Protein AF-A0AAT9KP64-F1 (afdb_monomer)

pLDDT: mean 84.31, std 17.31, range [35.62, 98.12]

Structure (mmCIF, N/CA/C/O backbone):
data_AF-A0AAT9KP64-F1
#
_entry.id   AF-A0AAT9KP64-F1
#
loop_
_atom_site.group_PDB
_atom_site.id
_atom_site.type_symbol
_atom_site.label_atom_id
_atom_site.label_alt_id
_atom_site.label_comp_id
_atom_site.label_asym_id
_atom_site.label_entity_id
_atom_site.label_seq_id
_atom_site.pdbx_PDB_ins_code
_atom_site.Cartn_x
_atom_site.Cartn_y
_atom_site.Cartn_z
_atom_site.occupancy
_atom_site.B_iso_or_equiv
_atom_site.auth_seq_id
_atom_site.auth_comp_id
_atom_site.auth_asym_id
_atom_site.auth_atom_id
_atom_site.pdbx_PDB_model_num
ATOM 1 N N . MET A 1 1 ? 24.335 3.743 -26.322 1.00 71.12 1 MET A N 1
ATOM 2 C CA . MET A 1 1 ? 23.360 4.515 -25.514 1.00 71.12 1 MET A CA 1
ATOM 3 C C . MET A 1 1 ? 23.784 4.393 -24.057 1.00 71.12 1 MET A C 1
ATOM 5 O O . MET A 1 1 ? 24.119 3.284 -23.684 1.00 71.12 1 MET A O 1
ATOM 9 N N . SER A 1 2 ? 23.838 5.466 -23.259 1.00 86.38 2 SER A N 1
ATOM 10 C CA . SER A 1 2 ? 24.311 5.357 -21.865 1.00 86.38 2 SER A CA 1
ATOM 11 C C . SER A 1 2 ? 23.362 4.529 -20.990 1.00 86.38 2 SER A C 1
ATOM 13 O O . SER A 1 2 ? 22.157 4.484 -21.245 1.00 86.38 2 SER A O 1
ATOM 15 N N . ARG A 1 3 ? 23.897 3.915 -19.927 1.00 87.00 3 ARG A N 1
ATOM 16 C CA . ARG A 1 3 ? 23.132 3.093 -18.974 1.00 87.00 3 ARG A CA 1
ATOM 17 C C . ARG A 1 3 ? 21.960 3.851 -18.357 1.00 87.00 3 ARG A C 1
ATOM 19 O O . ARG A 1 3 ? 20.843 3.362 -18.390 1.00 87.00 3 ARG A O 1
ATOM 26 N N . SER A 1 4 ? 22.184 5.080 -17.890 1.00 88.19 4 SER A N 1
ATOM 27 C CA . SER A 1 4 ? 21.120 5.922 -17.328 1.00 88.19 4 SER A CA 1
ATOM 28 C C . SER A 1 4 ? 20.015 6.224 -18.343 1.00 88.19 4 SER A C 1
ATOM 30 O O . SER A 1 4 ? 18.850 6.329 -17.978 1.00 88.19 4 SER A O 1
ATOM 32 N N . ARG A 1 5 ? 20.355 6.317 -19.636 1.00 91.06 5 ARG A N 1
ATOM 33 C CA . ARG A 1 5 ? 19.364 6.503 -20.699 1.00 91.06 5 ARG A CA 1
ATOM 34 C C . ARG A 1 5 ? 18.574 5.223 -20.974 1.00 91.06 5 ARG A C 1
ATOM 36 O O . ARG A 1 5 ? 17.374 5.316 -21.193 1.00 91.06 5 ARG A O 1
ATOM 43 N N . GLN A 1 6 ? 19.210 4.050 -20.926 1.00 92.38 6 GLN A N 1
ATOM 44 C CA . GLN A 1 6 ? 18.495 2.769 -21.001 1.00 92.38 6 GLN A CA 1
ATOM 45 C C . GLN A 1 6 ? 17.598 2.553 -19.779 1.00 92.38 6 GLN A C 1
ATOM 47 O O . GLN A 1 6 ? 16.455 2.153 -19.951 1.00 92.38 6 GLN A O 1
ATOM 52 N N . ALA A 1 7 ? 18.060 2.897 -18.573 1.00 92.94 7 ALA A N 1
ATOM 53 C CA . ALA A 1 7 ? 17.243 2.862 -17.361 1.00 92.94 7 ALA A CA 1
ATOM 54 C C . ALA A 1 7 ? 16.006 3.767 -17.487 1.00 92.94 7 ALA A C 1
ATOM 56 O O . ALA A 1 7 ? 14.904 3.318 -17.205 1.00 92.94 7 ALA A O 1
ATOM 57 N N . ALA A 1 8 ? 16.156 4.991 -18.008 1.00 93.62 8 ALA A N 1
ATOM 58 C CA . ALA A 1 8 ? 15.025 5.889 -18.254 1.00 93.62 8 ALA A CA 1
ATOM 59 C C . ALA A 1 8 ? 14.035 5.346 -19.305 1.00 93.62 8 ALA A C 1
ATOM 61 O O . ALA A 1 8 ? 12.824 5.482 -19.141 1.00 93.62 8 ALA A O 1
ATOM 62 N N . LEU A 1 9 ? 14.529 4.716 -20.379 1.00 93.88 9 LEU A N 1
ATOM 63 C CA . LEU A 1 9 ? 13.665 4.061 -21.370 1.00 93.88 9 LEU A CA 1
ATOM 64 C C . LEU A 1 9 ? 12.930 2.856 -20.777 1.00 93.88 9 LEU A C 1
ATOM 66 O O . LEU A 1 9 ? 11.747 2.679 -21.049 1.00 93.88 9 LEU A O 1
ATOM 70 N N . LEU A 1 10 ? 13.616 2.061 -19.957 1.00 94.75 10 LEU A N 1
ATOM 71 C CA . LEU A 1 10 ? 13.044 0.910 -19.269 1.00 94.75 10 LEU A CA 1
ATOM 72 C C . LEU A 1 10 ? 11.967 1.345 -18.267 1.00 94.75 10 LEU A C 1
ATOM 74 O O . LEU A 1 10 ? 10.861 0.822 -18.321 1.00 94.75 10 LEU A O 1
ATOM 78 N N . SER A 1 11 ? 12.244 2.351 -17.432 1.00 95.44 11 SER A N 1
ATOM 79 C CA . SER A 1 11 ? 11.263 2.994 -16.543 1.00 95.44 11 SER A CA 1
ATOM 80 C C . SER A 1 11 ? 10.016 3.444 -17.288 1.00 95.44 11 SER A C 1
ATOM 82 O O . SER A 1 11 ? 8.897 3.124 -16.889 1.00 95.44 11 SER A O 1
ATOM 84 N N . ARG A 1 12 ? 10.205 4.165 -18.397 1.00 95.69 12 ARG A N 1
ATOM 85 C CA . ARG A 1 12 ? 9.101 4.660 -19.215 1.00 95.69 12 ARG A CA 1
ATOM 86 C C . ARG A 1 12 ? 8.276 3.515 -19.791 1.00 95.69 12 ARG A C 1
ATOM 88 O O . ARG A 1 12 ? 7.060 3.542 -19.671 1.00 95.69 12 ARG A O 1
ATOM 95 N N . HIS A 1 13 ? 8.928 2.512 -20.371 1.00 95.06 13 HIS A N 1
ATOM 96 C CA . HIS A 1 13 ? 8.237 1.356 -20.930 1.00 95.06 13 HIS A CA 1
ATOM 97 C C . HIS A 1 13 ? 7.441 0.599 -19.859 1.00 95.06 13 HIS A C 1
ATOM 99 O O . HIS A 1 13 ? 6.275 0.290 -20.073 1.00 95.06 13 HIS A O 1
ATOM 105 N N . LEU A 1 14 ? 8.042 0.352 -18.690 1.00 95.62 14 LEU A N 1
ATOM 106 C CA . LEU A 1 14 ? 7.359 -0.285 -17.561 1.00 95.62 14 LEU A CA 1
ATOM 107 C C . LEU A 1 14 ? 6.156 0.538 -17.095 1.00 95.62 14 LEU A C 1
ATOM 109 O O . LEU A 1 14 ? 5.104 -0.033 -16.814 1.00 95.62 14 LEU A O 1
ATOM 113 N N . SER A 1 15 ? 6.288 1.864 -17.074 1.00 96.38 15 SER A N 1
ATOM 114 C CA . SER A 1 15 ? 5.181 2.747 -16.712 1.00 96.38 15 SER A CA 1
ATOM 115 C C . SER A 1 15 ? 4.046 2.689 -17.735 1.00 96.38 15 SER A C 1
ATOM 117 O O . SER A 1 15 ? 2.886 2.575 -17.361 1.00 96.38 15 SER A O 1
ATOM 119 N N . GLU A 1 16 ? 4.374 2.688 -19.030 1.00 95.06 16 GLU A N 1
ATOM 120 C CA . GLU A 1 16 ? 3.398 2.602 -20.124 1.00 95.06 16 GLU A CA 1
ATOM 121 C C . GLU A 1 16 ? 2.617 1.277 -20.112 1.00 95.06 16 GLU A C 1
ATOM 123 O O . GLU A 1 16 ? 1.413 1.281 -20.350 1.00 95.06 16 GLU A O 1
ATOM 128 N N . VAL A 1 17 ? 3.267 0.142 -19.825 1.00 94.31 17 VAL A N 1
ATOM 129 C CA . VAL A 1 17 ? 2.589 -1.172 -19.837 1.00 94.31 17 VAL A CA 1
ATOM 130 C C . VAL A 1 17 ? 1.809 -1.477 -18.560 1.00 94.31 17 VAL A C 1
ATOM 132 O O . VAL A 1 17 ? 0.924 -2.329 -18.591 1.00 94.31 17 VAL A O 1
ATOM 135 N N . THR A 1 18 ? 2.144 -0.828 -17.440 1.00 92.56 18 THR A N 1
ATOM 136 C CA . THR A 1 18 ? 1.476 -1.061 -16.146 1.00 92.56 18 THR A CA 1
ATOM 137 C C . THR A 1 18 ? 0.511 0.047 -15.737 1.00 92.56 18 THR A C 1
ATOM 139 O O . THR A 1 18 ? -0.246 -0.156 -14.788 1.00 92.56 18 THR A O 1
ATOM 142 N N . ASP A 1 19 ? 0.525 1.187 -16.435 1.00 94.06 19 ASP A N 1
ATOM 143 C CA . ASP A 1 19 ? -0.194 2.413 -16.059 1.00 94.06 19 ASP A CA 1
ATOM 144 C C . ASP A 1 19 ? 0.109 2.851 -14.611 1.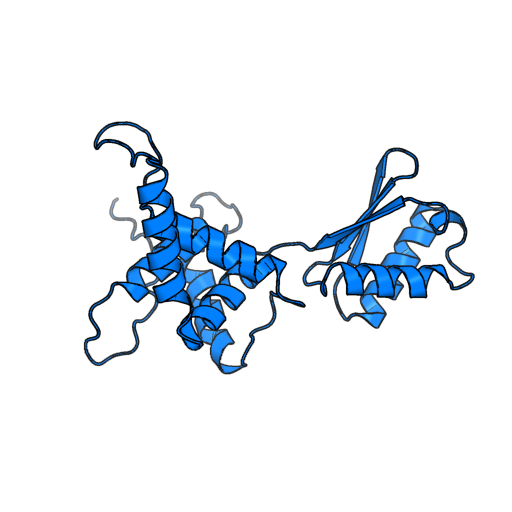00 94.06 19 ASP A C 1
ATOM 146 O O . ASP A 1 19 ? -0.755 3.283 -13.850 1.00 94.06 19 ASP A O 1
ATOM 150 N N . VAL A 1 20 ? 1.366 2.665 -14.197 1.00 94.06 20 VAL A N 1
ATOM 151 C CA . VAL A 1 20 ? 1.890 3.009 -12.870 1.00 94.06 20 VAL A CA 1
ATOM 152 C C . VAL A 1 20 ? 3.217 3.721 -13.051 1.00 94.06 20 VAL A C 1
ATOM 154 O O . VAL A 1 20 ? 4.018 3.336 -13.892 1.00 94.06 20 VAL A O 1
ATOM 157 N N . GLU A 1 21 ? 3.494 4.745 -12.250 1.00 95.25 21 GLU A N 1
ATOM 158 C CA . GLU A 1 21 ? 4.811 5.377 -12.268 1.00 95.25 21 GLU A CA 1
ATOM 159 C C . GLU A 1 21 ? 5.894 4.395 -11.790 1.00 95.25 21 GLU A C 1
ATOM 161 O O . GLU A 1 21 ? 5.828 3.869 -10.673 1.00 95.25 21 GLU A O 1
ATOM 166 N N . VAL A 1 22 ? 6.902 4.166 -12.639 1.00 96.56 22 VAL A N 1
ATOM 167 C CA . VAL A 1 22 ? 8.058 3.315 -12.336 1.00 96.56 22 VAL A CA 1
ATOM 168 C C . VAL A 1 22 ? 9.357 4.101 -12.477 1.00 96.56 22 VAL A C 1
ATOM 170 O O . VAL A 1 22 ? 9.740 4.514 -13.573 1.00 96.56 22 VAL A O 1
ATOM 173 N N . GLY A 1 23 ? 10.091 4.245 -11.376 1.00 95.44 23 GLY A N 1
ATOM 174 C CA . GLY A 1 23 ? 11.432 4.830 -11.353 1.00 95.44 23 GLY A CA 1
ATOM 175 C C . GLY A 1 23 ? 12.519 3.758 -11.300 1.00 95.44 23 GLY A C 1
ATOM 176 O O . GLY A 1 23 ? 12.386 2.785 -10.566 1.00 95.44 23 GLY A O 1
ATOM 177 N N . LEU A 1 24 ? 13.607 3.924 -12.060 1.00 95.12 24 LEU A N 1
ATOM 178 C CA . LEU A 1 24 ? 14.817 3.107 -11.928 1.00 95.12 24 LEU A CA 1
ATOM 179 C C . LEU A 1 24 ? 15.952 3.950 -11.352 1.00 95.12 24 LEU A C 1
ATOM 181 O O . LEU A 1 24 ? 16.368 4.950 -11.942 1.00 95.12 24 LEU A O 1
ATOM 185 N N . TYR A 1 25 ? 16.490 3.495 -10.228 1.00 93.62 25 TYR A N 1
ATOM 186 C CA . TYR A 1 25 ? 17.519 4.174 -9.460 1.00 93.62 25 TYR A CA 1
ATOM 187 C C . TYR A 1 25 ? 18.770 3.311 -9.399 1.00 93.62 25 TYR A C 1
ATOM 189 O O . TYR A 1 25 ? 18.713 2.098 -9.193 1.00 93.62 25 TYR A O 1
ATOM 197 N N . TYR A 1 26 ? 19.915 3.955 -9.587 1.00 93.19 26 TYR A N 1
ATOM 198 C CA . TYR A 1 26 ? 21.194 3.324 -9.313 1.00 93.19 26 TYR A CA 1
ATOM 199 C C . TYR A 1 26 ? 21.362 3.181 -7.799 1.00 93.19 26 TYR A C 1
ATOM 201 O O . TYR A 1 26 ? 21.190 4.163 -7.078 1.00 93.19 26 TYR A O 1
ATOM 209 N N . ASP A 1 27 ? 21.720 1.981 -7.351 1.00 91.50 27 ASP A N 1
ATOM 210 C CA . ASP A 1 27 ? 22.038 1.702 -5.951 1.00 91.50 27 ASP A CA 1
ATOM 211 C C . ASP A 1 27 ? 23.562 1.613 -5.777 1.00 91.50 27 ASP A C 1
ATOM 213 O O . ASP A 1 27 ? 24.218 2.550 -5.316 1.00 91.50 27 ASP A O 1
ATOM 217 N N . THR A 1 28 ? 24.165 0.518 -6.246 1.00 89.31 28 THR A N 1
ATOM 218 C CA . THR A 1 28 ? 25.612 0.293 -6.142 1.00 89.31 28 THR A CA 1
ATOM 219 C C . THR A 1 28 ? 26.110 -0.730 -7.161 1.00 89.31 28 THR A C 1
ATOM 221 O O . THR A 1 28 ? 25.502 -1.775 -7.374 1.00 89.31 28 THR A O 1
ATOM 224 N N . GLY A 1 29 ? 27.258 -0.470 -7.793 1.00 88.12 29 GLY A N 1
ATOM 225 C CA . GLY A 1 29 ? 27.924 -1.420 -8.683 1.00 88.12 29 GLY A CA 1
ATOM 226 C C . GLY A 1 29 ? 27.043 -1.846 -9.863 1.00 88.12 29 GLY A C 1
ATOM 227 O O . GLY A 1 29 ? 26.740 -1.045 -10.751 1.00 88.12 29 GLY A O 1
ATOM 228 N N . ALA A 1 30 ? 26.668 -3.128 -9.893 1.00 88.31 30 ALA A N 1
ATOM 229 C CA . ALA A 1 30 ? 25.747 -3.690 -10.884 1.00 88.31 30 ALA A CA 1
ATOM 230 C C . ALA A 1 30 ? 24.273 -3.675 -10.436 1.00 88.31 30 ALA A C 1
ATOM 232 O O . ALA A 1 30 ? 23.418 -4.060 -11.234 1.00 88.31 30 ALA A O 1
ATOM 233 N N . ARG A 1 31 ? 23.988 -3.234 -9.204 1.00 93.25 31 ARG A N 1
ATOM 234 C CA . ARG A 1 31 ? 22.665 -3.248 -8.580 1.00 93.25 31 ARG A CA 1
ATOM 235 C C . ARG A 1 31 ? 21.878 -1.981 -8.873 1.00 93.25 31 ARG A C 1
ATOM 237 O O . ARG A 1 31 ? 22.408 -0.865 -8.843 1.00 93.25 31 ARG A O 1
ATOM 244 N N . TRP A 1 32 ? 20.604 -2.185 -9.153 1.00 95.38 32 TRP A N 1
ATOM 245 C CA . TRP A 1 32 ? 19.618 -1.155 -9.429 1.00 95.38 32 TRP A CA 1
ATOM 246 C C . TRP A 1 32 ? 18.352 -1.455 -8.646 1.00 95.38 32 TRP A C 1
ATOM 248 O O . TRP A 1 32 ? 18.022 -2.610 -8.395 1.00 95.38 32 TRP A O 1
ATOM 258 N N . ILE A 1 33 ? 17.624 -0.404 -8.307 1.00 95.44 33 ILE A N 1
ATOM 259 C CA . ILE A 1 33 ? 16.310 -0.499 -7.691 1.00 95.44 33 ILE A CA 1
ATOM 260 C C . ILE A 1 33 ? 15.312 0.005 -8.711 1.00 95.44 33 ILE A C 1
ATOM 262 O O . ILE A 1 33 ? 15.405 1.142 -9.174 1.00 95.44 33 ILE A O 1
ATOM 266 N N . ALA A 1 34 ? 14.348 -0.831 -9.049 1.00 96.12 34 ALA A N 1
ATOM 267 C CA . ALA A 1 34 ? 13.154 -0.374 -9.717 1.00 96.12 34 ALA A CA 1
ATOM 268 C C . ALA A 1 34 ? 12.067 -0.174 -8.637 1.00 96.12 34 ALA A C 1
ATOM 270 O O . ALA A 1 34 ? 11.857 -1.029 -7.772 1.00 96.12 34 ALA A O 1
ATOM 271 N N . MET A 1 35 ? 11.445 1.002 -8.630 1.00 95.62 35 MET A N 1
ATOM 272 C CA . MET A 1 35 ? 10.441 1.418 -7.651 1.00 95.62 35 MET A CA 1
ATOM 273 C C . MET A 1 35 ? 9.131 1.704 -8.371 1.00 95.62 35 MET A C 1
ATOM 275 O O . MET A 1 35 ? 9.089 2.561 -9.252 1.00 95.62 35 MET A O 1
ATOM 279 N N . TRP A 1 36 ? 8.070 1.018 -7.967 1.00 95.62 36 TRP A N 1
ATOM 280 C CA . TRP A 1 36 ? 6.716 1.218 -8.468 1.00 95.62 36 TRP A CA 1
ATOM 281 C C . TRP A 1 36 ? 5.931 2.034 -7.444 1.00 95.62 36 TRP A C 1
ATOM 283 O O . TRP A 1 36 ? 5.936 1.685 -6.261 1.00 95.62 36 TRP A O 1
ATOM 293 N N . ALA A 1 37 ? 5.249 3.093 -7.880 1.00 92.25 37 ALA A N 1
ATOM 294 C CA . ALA A 1 37 ? 4.438 3.924 -6.988 1.00 92.25 37 ALA A CA 1
ATOM 295 C C . ALA A 1 37 ? 3.261 3.132 -6.383 1.00 92.25 37 ALA A C 1
ATOM 297 O O . ALA A 1 37 ? 3.195 2.970 -5.172 1.00 92.25 37 ALA A O 1
ATOM 298 N N . ASP A 1 38 ? 2.414 2.548 -7.234 1.00 93.44 38 ASP A N 1
ATOM 299 C CA . ASP A 1 38 ? 1.263 1.708 -6.864 1.00 93.44 38 ASP A CA 1
ATOM 300 C C . ASP A 1 38 ? 1.322 0.381 -7.637 1.00 93.44 38 ASP A C 1
ATOM 302 O O . ASP A 1 38 ? 0.505 0.084 -8.497 1.00 93.44 38 ASP A O 1
ATOM 306 N N . GLY A 1 39 ? 2.402 -0.373 -7.438 1.00 91.56 39 GLY A N 1
ATOM 307 C CA . GLY A 1 39 ? 2.737 -1.515 -8.291 1.00 91.56 39 GLY A CA 1
ATOM 308 C C . GLY A 1 39 ? 1.920 -2.802 -8.072 1.00 91.56 39 GLY A C 1
ATOM 309 O O . GLY A 1 39 ? 1.311 -3.005 -7.011 1.00 91.56 39 GLY A O 1
ATOM 310 N N . PRO A 1 40 ? 1.991 -3.737 -9.038 1.00 94.62 40 PRO A N 1
ATOM 311 C CA . PRO A 1 40 ? 1.490 -5.102 -8.885 1.00 94.62 40 PRO A CA 1
ATOM 312 C C . PRO A 1 40 ? 2.302 -5.894 -7.837 1.00 94.62 40 PRO A C 1
ATOM 314 O O . PRO A 1 40 ? 3.169 -5.336 -7.153 1.00 94.62 40 PRO A O 1
ATOM 317 N N . LEU A 1 41 ? 2.019 -7.190 -7.661 1.00 94.69 41 LEU A N 1
ATOM 318 C CA . LEU A 1 41 ? 2.800 -8.027 -6.738 1.00 94.69 41 LEU A CA 1
ATOM 319 C C . LEU A 1 41 ? 4.236 -8.234 -7.239 1.00 94.69 41 LEU A C 1
ATOM 321 O O . LEU A 1 41 ? 4.543 -8.050 -8.414 1.00 94.69 41 LEU A O 1
ATOM 325 N N . GLN A 1 42 ? 5.146 -8.631 -6.344 1.00 92.50 42 GLN A N 1
ATOM 326 C CA . GLN A 1 42 ? 6.572 -8.729 -6.676 1.00 92.50 42 GLN A CA 1
ATOM 327 C C . GLN A 1 42 ? 6.868 -9.678 -7.842 1.00 92.50 42 GLN A C 1
ATOM 329 O O . GLN A 1 42 ? 7.726 -9.382 -8.672 1.00 92.50 42 GLN A O 1
ATOM 334 N N . GLU A 1 43 ? 6.152 -10.795 -7.928 1.00 94.69 43 GLU A N 1
ATOM 335 C CA . GLU A 1 43 ? 6.293 -11.751 -9.028 1.00 94.69 43 GLU A CA 1
ATOM 336 C C . GLU A 1 43 ? 5.859 -11.143 -10.368 1.00 94.69 43 GLU A C 1
ATOM 338 O O . GLU A 1 43 ? 6.557 -11.288 -11.370 1.00 94.69 43 GLU A O 1
ATOM 343 N N . GLU A 1 44 ? 4.770 -10.377 -10.371 1.00 95.81 44 GLU A N 1
ATOM 344 C CA . GLU A 1 44 ? 4.259 -9.667 -11.547 1.00 95.81 44 GLU A CA 1
ATOM 345 C C . GLU A 1 44 ? 5.192 -8.517 -11.955 1.00 95.81 44 GLU A C 1
ATOM 347 O O . GLU A 1 44 ? 5.517 -8.376 -13.134 1.00 95.81 44 GLU A O 1
ATOM 352 N N . MET A 1 45 ? 5.714 -7.742 -10.993 1.00 95.81 45 MET A N 1
ATOM 353 C CA . MET A 1 45 ? 6.740 -6.719 -11.247 1.00 95.81 45 MET A CA 1
ATOM 354 C C . MET A 1 45 ? 7.969 -7.332 -11.932 1.00 95.81 45 MET A C 1
ATOM 356 O O . MET A 1 45 ? 8.456 -6.803 -12.935 1.00 95.81 45 MET A O 1
ATOM 360 N N . ARG A 1 46 ? 8.435 -8.488 -11.440 1.00 95.19 46 ARG A N 1
ATOM 361 C CA . ARG A 1 46 ? 9.547 -9.233 -12.049 1.00 95.19 46 ARG A CA 1
ATOM 362 C C . ARG A 1 46 ? 9.202 -9.751 -13.441 1.00 95.19 46 ARG A C 1
ATOM 364 O O . ARG A 1 46 ? 10.060 -9.700 -14.319 1.00 95.19 46 ARG A O 1
ATOM 371 N N . ALA A 1 47 ? 7.976 -10.216 -13.664 1.00 95.44 47 ALA A N 1
ATOM 372 C CA . ALA A 1 47 ? 7.528 -10.661 -14.980 1.00 95.44 47 ALA A CA 1
ATOM 373 C C . ALA A 1 47 ? 7.523 -9.505 -15.997 1.00 95.44 47 ALA A C 1
ATOM 375 O O . ALA A 1 47 ? 8.076 -9.654 -17.089 1.00 95.44 47 ALA A O 1
ATOM 376 N N . HIS A 1 48 ? 6.990 -8.335 -15.625 1.00 95.44 48 HIS A N 1
ATOM 377 C CA . HIS A 1 48 ? 7.030 -7.132 -16.465 1.00 95.44 48 HIS A CA 1
ATOM 378 C C . HIS A 1 48 ? 8.463 -6.697 -16.775 1.00 95.44 48 HIS A C 1
ATOM 380 O O . HIS A 1 48 ? 8.793 -6.417 -17.930 1.00 95.44 48 HIS A O 1
ATOM 386 N N . LEU A 1 49 ? 9.335 -6.693 -15.764 1.00 95.06 49 LEU A N 1
ATOM 387 C CA . LEU A 1 49 ? 10.748 -6.377 -15.940 1.00 95.06 49 LEU A CA 1
ATOM 388 C C . LEU A 1 49 ? 11.448 -7.374 -16.875 1.00 95.06 49 LEU A C 1
ATOM 390 O O . LEU A 1 49 ? 12.165 -6.962 -17.786 1.00 95.06 49 LEU A O 1
ATOM 394 N N . GLY A 1 50 ? 11.214 -8.674 -16.689 1.00 94.19 50 GLY A N 1
ATOM 395 C CA . GLY A 1 50 ? 11.777 -9.726 -17.533 1.00 94.19 50 GLY A CA 1
ATOM 396 C C . GLY A 1 50 ? 11.340 -9.596 -18.992 1.00 94.19 50 GLY A C 1
ATOM 397 O O . GLY A 1 50 ? 12.180 -9.648 -19.893 1.00 94.19 50 GLY A O 1
ATOM 398 N N . ALA A 1 51 ? 10.050 -9.346 -19.232 1.00 93.38 51 ALA A N 1
ATOM 399 C CA . ALA A 1 51 ? 9.517 -9.111 -20.572 1.00 93.38 51 ALA A CA 1
ATOM 400 C C . ALA A 1 51 ? 10.146 -7.870 -21.232 1.00 93.38 51 ALA A C 1
ATOM 402 O O . ALA A 1 51 ? 10.558 -7.925 -22.392 1.00 93.38 51 ALA A O 1
ATOM 403 N N . ALA A 1 52 ? 10.294 -6.774 -20.483 1.00 92.75 52 ALA A N 1
ATOM 404 C CA . ALA A 1 52 ? 10.916 -5.549 -20.976 1.00 92.75 52 ALA A CA 1
ATOM 405 C C . ALA A 1 52 ? 12.407 -5.740 -21.325 1.00 92.75 52 ALA A C 1
ATOM 407 O O . ALA A 1 52 ? 12.884 -5.247 -22.352 1.00 92.75 52 ALA A O 1
ATOM 408 N N . LEU A 1 53 ? 13.147 -6.490 -20.501 1.00 93.00 53 LEU A N 1
ATOM 409 C CA . LEU A 1 53 ? 14.570 -6.776 -20.712 1.00 93.00 53 LEU A CA 1
ATOM 410 C C . LEU A 1 53 ? 14.829 -7.770 -21.854 1.00 93.00 53 LEU A C 1
ATOM 412 O O . LEU A 1 53 ? 15.896 -7.716 -22.475 1.00 93.00 53 LEU A O 1
ATOM 416 N N . ALA A 1 54 ? 13.866 -8.639 -22.176 1.00 89.56 54 ALA A N 1
ATOM 417 C CA . ALA A 1 54 ? 13.964 -9.555 -23.314 1.00 89.56 54 ALA A CA 1
ATOM 418 C C . ALA A 1 54 ? 14.064 -8.809 -24.663 1.00 89.56 54 ALA A C 1
ATOM 420 O O . ALA A 1 54 ? 14.705 -9.296 -25.599 1.00 89.56 54 ALA A O 1
ATOM 421 N N . GLY A 1 55 ? 13.519 -7.591 -24.758 1.00 80.94 55 GLY A N 1
ATOM 422 C CA . GLY A 1 55 ? 13.642 -6.726 -25.935 1.00 80.94 55 GLY A CA 1
ATOM 423 C C . GLY A 1 55 ? 15.070 -6.212 -26.173 1.00 80.94 55 GLY A C 1
ATOM 424 O O . GLY A 1 55 ? 15.872 -6.090 -25.250 1.00 80.94 55 GLY A O 1
ATOM 425 N N . HIS A 1 56 ? 15.424 -5.884 -27.420 1.00 72.94 56 HIS A N 1
ATOM 426 C CA . HIS A 1 56 ? 16.802 -5.534 -27.823 1.00 72.94 56 HIS A CA 1
ATOM 427 C C . HIS A 1 56 ? 17.288 -4.136 -27.392 1.00 72.94 56 HIS A C 1
ATOM 429 O O . HIS A 1 56 ? 18.432 -3.776 -27.658 1.00 72.94 56 HIS A O 1
ATOM 435 N N . HIS A 1 57 ? 16.447 -3.331 -26.740 1.00 80.06 57 HIS A N 1
ATOM 436 C CA . HIS A 1 57 ? 16.718 -1.906 -26.514 1.00 80.06 57 HIS A CA 1
ATOM 437 C C . HIS A 1 57 ? 17.508 -1.593 -25.233 1.00 80.06 57 HIS A C 1
ATOM 439 O O . HIS A 1 57 ? 18.099 -0.517 -25.142 1.00 80.06 57 HIS A O 1
ATOM 445 N N . CYS A 1 58 ? 17.547 -2.517 -24.268 1.00 85.31 58 CYS A N 1
ATOM 446 C CA . CYS A 1 58 ? 18.119 -2.290 -22.934 1.00 85.31 58 CYS A CA 1
ATOM 447 C C . CYS A 1 58 ? 19.268 -3.262 -22.606 1.00 85.31 58 CYS A C 1
ATOM 449 O O . CYS A 1 58 ? 19.314 -3.836 -21.521 1.00 85.31 58 CYS A O 1
ATOM 451 N N . VAL A 1 59 ? 20.186 -3.481 -23.555 1.00 86.00 59 VAL A N 1
ATOM 452 C CA . VAL A 1 59 ? 21.267 -4.481 -23.444 1.00 86.00 59 VAL A CA 1
ATOM 453 C C . VAL A 1 59 ? 22.143 -4.275 -22.202 1.00 86.00 59 VAL A C 1
ATOM 455 O O . VAL A 1 59 ? 22.422 -5.240 -21.501 1.00 86.00 59 VAL A O 1
ATOM 458 N N . ASP A 1 60 ? 22.499 -3.033 -21.854 1.00 86.62 60 ASP A N 1
ATOM 459 C CA . ASP A 1 60 ? 23.374 -2.746 -20.700 1.00 86.62 60 ASP A CA 1
ATOM 460 C C . ASP A 1 60 ? 22.684 -2.954 -19.341 1.00 86.62 60 ASP A C 1
ATOM 462 O O . ASP A 1 60 ? 23.358 -2.940 -18.299 1.00 86.62 60 ASP A O 1
ATOM 466 N N . MET A 1 61 ? 21.353 -3.100 -19.357 1.00 88.81 61 MET A N 1
ATOM 467 C CA . MET A 1 61 ? 20.512 -3.372 -18.191 1.00 88.81 61 MET A CA 1
ATOM 468 C C . MET A 1 61 ? 20.231 -4.867 -17.996 1.00 88.81 61 MET A C 1
ATOM 470 O O . MET A 1 61 ? 19.853 -5.250 -16.896 1.00 88.81 61 MET A O 1
ATOM 474 N N . ARG A 1 62 ? 20.430 -5.717 -19.016 1.00 86.12 62 ARG A N 1
ATOM 475 C CA . ARG A 1 62 ? 20.150 -7.165 -18.930 1.00 86.12 62 ARG A CA 1
ATOM 476 C C . ARG A 1 62 ? 21.052 -7.895 -17.940 1.00 86.12 62 ARG A C 1
ATOM 478 O O . ARG A 1 62 ? 20.577 -8.756 -17.215 1.00 86.12 62 ARG A O 1
ATOM 485 N N . ASP A 1 63 ? 22.324 -7.514 -17.881 1.00 83.81 63 ASP A N 1
ATOM 486 C CA . ASP A 1 63 ? 23.317 -8.133 -16.989 1.00 83.81 63 ASP A CA 1
ATOM 487 C C . ASP A 1 63 ? 23.332 -7.484 -15.590 1.00 83.81 63 ASP A C 1
ATOM 489 O O . ASP A 1 63 ? 24.343 -7.522 -14.882 1.00 83.81 63 ASP A O 1
ATOM 493 N N . ARG A 1 64 ? 22.257 -6.779 -15.214 1.00 87.50 64 ARG A N 1
ATOM 494 C CA . ARG A 1 64 ? 22.150 -6.069 -13.935 1.00 87.50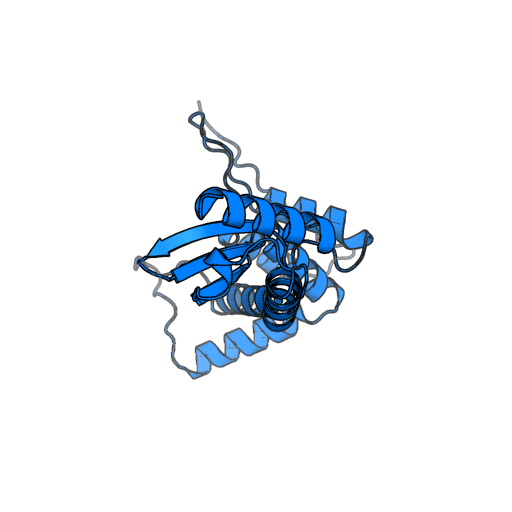 64 ARG A CA 1
ATOM 495 C C . ARG A 1 64 ? 21.237 -6.810 -12.982 1.00 87.50 64 ARG A C 1
ATOM 497 O O . ARG A 1 64 ? 20.241 -7.403 -13.379 1.00 87.50 64 ARG A O 1
ATOM 504 N N . GLU A 1 65 ? 21.577 -6.704 -11.708 1.00 92.69 65 GLU A N 1
ATOM 505 C CA . GLU A 1 65 ? 20.700 -7.120 -10.626 1.00 92.69 65 GLU A CA 1
ATOM 506 C C . GLU A 1 65 ? 19.739 -5.963 -10.354 1.00 92.69 65 GLU A C 1
ATOM 508 O O . GLU A 1 65 ? 20.170 -4.867 -9.992 1.00 92.69 65 GLU A O 1
ATOM 513 N N . ILE A 1 66 ? 18.452 -6.172 -10.621 1.00 94.75 66 ILE A N 1
ATOM 514 C CA . ILE A 1 66 ? 17.428 -5.141 -10.466 1.00 94.75 66 ILE A CA 1
ATOM 515 C C . ILE A 1 66 ? 16.424 -5.612 -9.419 1.00 94.75 66 ILE A C 1
ATOM 517 O O . ILE A 1 66 ? 15.586 -6.479 -9.682 1.00 94.75 66 ILE A O 1
ATOM 521 N N . ASP A 1 67 ? 16.507 -5.018 -8.235 1.00 94.81 67 ASP A N 1
ATOM 522 C CA . ASP A 1 67 ? 15.584 -5.278 -7.141 1.00 94.81 67 ASP A CA 1
ATOM 523 C C . ASP A 1 67 ? 14.262 -4.544 -7.390 1.00 94.81 67 ASP A C 1
ATOM 525 O O . ASP A 1 67 ? 14.235 -3.358 -7.724 1.00 94.81 67 ASP A O 1
ATOM 529 N N . CYS A 1 68 ? 13.147 -5.265 -7.253 1.00 94.44 68 CYS A N 1
ATOM 530 C CA . CYS A 1 68 ? 11.807 -4.719 -7.465 1.00 94.44 68 CYS A CA 1
ATOM 531 C C . CYS A 1 68 ? 11.153 -4.372 -6.129 1.00 94.44 68 CYS A C 1
ATOM 533 O O . CYS A 1 68 ? 10.905 -5.267 -5.310 1.00 94.44 68 CYS A O 1
ATOM 535 N N . HIS A 1 69 ? 10.837 -3.091 -5.950 1.00 91.50 69 HIS A N 1
ATOM 536 C CA . HIS A 1 69 ? 10.195 -2.544 -4.761 1.00 91.50 69 HIS A CA 1
ATOM 537 C C . HIS A 1 69 ? 8.921 -1.786 -5.124 1.00 91.50 69 HIS A C 1
ATOM 539 O O . HIS A 1 69 ? 8.827 -1.162 -6.176 1.00 91.50 69 HIS A O 1
ATOM 545 N N . ARG A 1 70 ? 7.952 -1.788 -4.214 1.00 90.44 70 ARG A N 1
ATOM 546 C CA . ARG A 1 70 ? 6.756 -0.956 -4.318 1.00 90.44 70 ARG A CA 1
ATOM 547 C C . ARG A 1 70 ? 6.724 0.026 -3.159 1.00 90.44 70 ARG A C 1
ATOM 549 O O . ARG A 1 70 ? 7.005 -0.364 -2.025 1.00 90.44 70 ARG A O 1
ATOM 556 N N . SER A 1 71 ? 6.364 1.270 -3.447 1.00 82.19 71 SER A N 1
ATOM 557 C CA . SER A 1 71 ? 6.092 2.262 -2.415 1.00 82.19 71 SER A CA 1
ATOM 558 C C . SER A 1 71 ? 4.801 1.908 -1.675 1.00 82.19 71 SER A C 1
ATOM 560 O O . SER A 1 71 ? 3.791 1.566 -2.283 1.00 82.19 71 SER A O 1
ATOM 562 N N . THR A 1 72 ? 4.817 1.984 -0.350 1.00 80.12 72 THR A N 1
ATOM 563 C CA . THR A 1 72 ? 3.602 1.920 0.469 1.00 80.12 72 THR A CA 1
ATOM 564 C C . THR A 1 72 ? 3.244 3.338 0.883 1.00 80.12 72 THR A C 1
ATOM 566 O O . THR A 1 72 ? 3.890 3.915 1.758 1.00 80.12 72 THR A O 1
ATOM 569 N N . SER A 1 73 ? 2.255 3.932 0.216 1.00 91.25 73 SER A N 1
ATOM 570 C CA . SER A 1 73 ? 1.777 5.272 0.551 1.00 91.25 73 SER A CA 1
ATOM 571 C C . SER A 1 73 ? 0.704 5.244 1.637 1.00 91.25 73 SER A C 1
ATOM 573 O O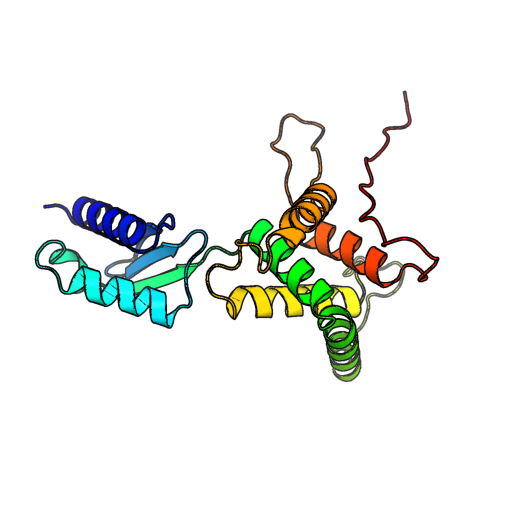 . SER A 1 73 ? 0.048 4.230 1.889 1.00 91.25 73 SER A O 1
ATOM 575 N N . GLN A 1 74 ? 0.434 6.410 2.223 1.00 93.75 74 GLN A N 1
ATOM 576 C CA . GLN A 1 74 ? -0.680 6.573 3.158 1.00 93.75 74 GLN A CA 1
ATOM 577 C C . GLN A 1 74 ? -2.029 6.275 2.488 1.00 93.75 74 GLN A C 1
ATOM 579 O O . GLN A 1 74 ? -2.965 5.824 3.147 1.00 93.75 74 GLN A O 1
ATOM 584 N N . ARG A 1 75 ? -2.138 6.483 1.168 1.00 95.25 75 ARG A N 1
ATOM 585 C CA . ARG A 1 75 ? -3.334 6.113 0.409 1.00 95.25 75 ARG A CA 1
ATOM 586 C C . ARG A 1 75 ? -3.493 4.599 0.321 1.00 95.25 75 ARG A C 1
ATOM 588 O O . ARG A 1 75 ? -4.606 4.128 0.539 1.00 95.25 75 ARG A O 1
ATOM 595 N N . ALA A 1 76 ? -2.415 3.851 0.076 1.00 95.25 76 ALA A N 1
ATOM 596 C CA . ALA A 1 76 ? -2.441 2.387 0.121 1.00 95.25 76 ALA A CA 1
ATOM 597 C C . ALA A 1 76 ? -2.940 1.890 1.481 1.00 95.25 76 ALA A C 1
ATOM 599 O O . ALA A 1 76 ? -3.874 1.087 1.542 1.00 95.25 76 ALA A O 1
ATOM 600 N N . TRP A 1 77 ? -2.388 2.445 2.564 1.00 96.06 77 TRP A N 1
ATOM 601 C CA . TRP A 1 77 ? -2.809 2.120 3.925 1.00 96.06 77 TRP A CA 1
ATOM 602 C C . TRP A 1 77 ? -4.308 2.377 4.131 1.00 96.06 77 TRP A C 1
ATOM 604 O O . TRP A 1 77 ? -5.048 1.480 4.539 1.00 96.06 77 TRP A O 1
ATOM 614 N N . ALA A 1 78 ? -4.785 3.577 3.786 1.00 97.44 78 ALA A N 1
ATOM 615 C CA . ALA A 1 78 ? -6.191 3.942 3.933 1.00 97.44 78 ALA A CA 1
ATOM 616 C C . ALA A 1 78 ? -7.118 3.046 3.091 1.00 97.44 78 ALA A C 1
ATOM 618 O O . ALA A 1 78 ? -8.126 2.558 3.601 1.00 97.44 78 ALA A O 1
ATOM 619 N N . ALA A 1 79 ? -6.763 2.778 1.833 1.00 97.75 79 ALA A N 1
ATOM 620 C CA . ALA A 1 79 ? -7.537 1.923 0.937 1.00 97.75 79 ALA A CA 1
ATOM 621 C C . ALA A 1 79 ? -7.660 0.489 1.464 1.00 97.75 79 ALA A C 1
ATOM 623 O O . ALA A 1 79 ? -8.766 -0.055 1.509 1.00 97.75 79 ALA A O 1
ATOM 624 N N . ARG A 1 80 ? -6.555 -0.108 1.931 1.00 97.81 80 ARG A N 1
ATOM 625 C CA . ARG A 1 80 ? -6.578 -1.465 2.502 1.00 97.81 80 ARG A CA 1
ATOM 626 C C . ARG A 1 80 ? -7.359 -1.526 3.813 1.00 97.81 80 ARG A C 1
ATOM 628 O O . ARG A 1 80 ? -8.130 -2.463 4.020 1.00 97.81 80 ARG A O 1
ATOM 635 N N . ALA A 1 81 ? -7.206 -0.523 4.674 1.00 97.75 81 ALA A N 1
ATOM 636 C CA . ALA A 1 81 ? -7.926 -0.456 5.939 1.00 97.75 81 ALA A CA 1
ATOM 637 C C . ALA A 1 81 ? -9.449 -0.351 5.735 1.00 97.75 81 ALA A C 1
ATOM 639 O O . ALA A 1 81 ? -10.209 -1.076 6.380 1.00 97.75 81 ALA A O 1
ATOM 640 N N . ILE A 1 82 ? -9.902 0.506 4.811 1.00 98.12 82 ILE A N 1
ATOM 641 C CA . ILE A 1 82 ? -11.328 0.660 4.486 1.00 98.12 82 ILE A CA 1
ATOM 642 C C . ILE A 1 82 ? -11.895 -0.605 3.838 1.00 98.12 82 ILE A C 1
ATOM 644 O O . ILE A 1 82 ? -12.968 -1.048 4.248 1.00 98.12 82 ILE A O 1
ATOM 648 N N . ALA A 1 83 ? -11.169 -1.229 2.907 1.00 97.94 83 ALA A N 1
ATOM 649 C CA . ALA A 1 83 ? -11.600 -2.490 2.307 1.00 97.94 83 ALA A CA 1
ATOM 650 C C . ALA A 1 83 ? -11.786 -3.586 3.373 1.00 97.94 83 ALA A C 1
ATOM 652 O O . ALA A 1 83 ? -12.848 -4.201 3.450 1.00 97.94 83 ALA A O 1
ATOM 653 N N . SER A 1 84 ? -10.806 -3.756 4.269 1.00 98.00 84 SER A N 1
ATOM 654 C CA . SER A 1 84 ? -10.882 -4.731 5.366 1.00 98.00 84 SER A CA 1
ATOM 655 C C . SER A 1 84 ? -12.028 -4.442 6.340 1.00 98.00 84 SER A C 1
ATOM 657 O O . SER A 1 84 ? -12.672 -5.367 6.841 1.00 98.00 84 SER A O 1
ATOM 659 N N . ARG A 1 85 ? -12.323 -3.162 6.593 1.00 96.56 85 ARG A N 1
ATOM 660 C CA . ARG A 1 85 ? -13.479 -2.746 7.395 1.00 96.56 85 ARG A CA 1
ATOM 661 C C . ARG A 1 85 ? -14.798 -3.114 6.716 1.00 96.56 85 ARG A C 1
ATOM 663 O O . ARG A 1 85 ? -15.656 -3.712 7.358 1.00 96.56 85 ARG A O 1
ATOM 670 N N . ARG A 1 86 ? -14.955 -2.788 5.428 1.00 96.00 86 ARG A N 1
ATOM 671 C CA . ARG A 1 86 ? -16.152 -3.106 4.628 1.00 96.00 86 ARG A CA 1
ATOM 672 C C . ARG A 1 86 ? -16.399 -4.614 4.562 1.00 96.00 86 ARG A C 1
ATOM 674 O O . ARG A 1 86 ? -17.540 -5.053 4.649 1.00 96.00 86 ARG A O 1
ATOM 681 N N . GLU A 1 87 ? -15.334 -5.398 4.445 1.00 96.31 87 GLU A N 1
ATOM 682 C CA . GLU A 1 87 ? -15.377 -6.865 4.401 1.00 96.31 87 GLU A CA 1
ATOM 683 C C . GLU A 1 87 ? -15.562 -7.513 5.784 1.00 96.31 87 GLU A C 1
ATOM 685 O O . GLU A 1 87 ? -15.709 -8.730 5.879 1.00 96.31 87 GLU A O 1
ATOM 690 N N . GLY A 1 88 ? -15.559 -6.724 6.865 1.00 95.56 88 GLY A N 1
ATOM 691 C CA . GLY A 1 88 ? -15.728 -7.215 8.233 1.00 95.56 88 GLY A CA 1
ATOM 692 C C . GLY A 1 88 ? -14.525 -7.992 8.781 1.00 95.56 88 GLY A C 1
ATOM 693 O O . GLY A 1 88 ? -14.638 -8.636 9.822 1.00 95.56 88 GLY A O 1
ATOM 694 N N . THR A 1 89 ? -13.368 -7.936 8.115 1.00 97.12 89 THR A N 1
ATOM 695 C CA . THR A 1 89 ? -12.148 -8.656 8.523 1.00 97.12 89 THR A CA 1
ATOM 696 C C . THR A 1 89 ? -11.294 -7.863 9.515 1.00 97.12 89 THR A C 1
ATOM 698 O O . THR A 1 89 ? -10.506 -8.452 10.255 1.00 97.12 89 THR A O 1
ATOM 701 N N . LEU A 1 90 ? -11.483 -6.541 9.583 1.00 96.50 90 LEU A N 1
ATOM 702 C CA . LEU A 1 90 ? -10.674 -5.639 10.407 1.00 96.50 90 LEU A CA 1
ATOM 703 C C . LEU A 1 90 ? -10.789 -5.929 11.914 1.00 96.50 90 LEU A C 1
ATOM 705 O O . LEU A 1 90 ? -9.780 -6.139 12.583 1.00 96.50 90 LEU A O 1
ATOM 709 N N . GLY A 1 91 ? -12.012 -5.963 12.453 1.00 95.38 91 GLY A N 1
ATOM 710 C CA . GLY A 1 91 ? -12.264 -6.193 13.881 1.00 95.38 91 GLY A CA 1
ATOM 711 C C . GLY A 1 91 ? -11.688 -7.521 14.399 1.00 95.38 91 GLY A C 1
ATOM 712 O O . GLY A 1 91 ? -10.924 -7.503 15.370 1.00 95.38 91 GLY A O 1
ATOM 713 N N . PRO A 1 92 ? -11.986 -8.667 13.751 1.00 96.88 92 PRO A N 1
ATOM 714 C CA . PRO A 1 92 ? -11.391 -9.956 14.102 1.00 96.88 92 PRO A CA 1
ATOM 715 C C . PRO A 1 92 ? -9.858 -9.949 14.070 1.00 96.88 92 PRO A C 1
ATOM 717 O O . PRO A 1 92 ? -9.237 -10.407 15.029 1.00 96.88 92 PRO A O 1
ATOM 720 N N . ALA A 1 93 ? -9.242 -9.367 13.035 1.00 97.00 93 ALA A N 1
ATOM 721 C CA . ALA A 1 93 ? -7.785 -9.302 12.916 1.00 97.00 93 ALA A CA 1
ATOM 722 C C . ALA A 1 93 ? -7.136 -8.467 14.036 1.00 97.00 93 ALA A C 1
ATOM 724 O O . ALA A 1 93 ? -6.104 -8.852 14.595 1.00 97.00 93 ALA A O 1
ATOM 725 N N . ILE A 1 94 ? -7.766 -7.350 14.425 1.00 95.69 94 ILE A N 1
ATOM 726 C CA . ILE A 1 94 ? -7.326 -6.536 15.567 1.00 95.69 94 ILE A CA 1
ATOM 727 C C . ILE A 1 94 ? -7.389 -7.349 16.864 1.00 95.69 94 ILE A C 1
ATOM 729 O O . ILE A 1 94 ? -6.427 -7.347 17.638 1.00 95.69 94 ILE A O 1
ATOM 733 N N . ALA A 1 95 ? -8.503 -8.044 17.110 1.00 95.56 95 ALA A N 1
ATOM 734 C CA . ALA A 1 95 ? -8.699 -8.831 18.324 1.00 95.56 95 ALA A CA 1
ATOM 735 C C . ALA A 1 95 ? -7.694 -9.991 18.426 1.00 95.56 95 ALA A C 1
ATOM 737 O O . ALA A 1 95 ? -7.057 -10.164 19.471 1.00 95.56 95 ALA A O 1
ATOM 738 N N . GLU A 1 96 ? -7.503 -10.739 17.336 1.00 95.81 96 GLU A N 1
ATOM 739 C CA . GLU A 1 96 ? -6.542 -11.842 17.253 1.00 95.81 96 GLU A CA 1
ATOM 740 C C . GLU A 1 96 ? -5.105 -11.346 17.449 1.00 95.81 96 GLU A C 1
ATOM 742 O O . GLU A 1 96 ? -4.379 -11.848 18.313 1.00 95.81 96 GLU A O 1
ATOM 747 N N . GLY A 1 97 ? -4.701 -10.304 16.717 1.00 93.31 97 GLY A N 1
ATOM 748 C CA . GLY A 1 97 ? -3.363 -9.731 16.838 1.00 93.31 97 GLY A CA 1
ATOM 749 C C . GLY A 1 97 ? -3.091 -9.181 18.240 1.00 93.31 97 GLY A C 1
ATOM 750 O O . GLY A 1 97 ? -1.998 -9.368 18.786 1.00 93.31 97 GLY A O 1
ATOM 751 N N . ALA A 1 98 ? -4.087 -8.556 18.873 1.00 93.12 98 ALA A N 1
ATOM 752 C CA . ALA A 1 98 ? -3.964 -8.075 20.243 1.00 93.12 98 ALA A CA 1
ATOM 753 C C . ALA A 1 98 ? -3.826 -9.232 21.246 1.00 93.12 98 ALA A C 1
ATOM 755 O O . ALA A 1 98 ? -2.970 -9.173 22.133 1.00 93.12 98 ALA A O 1
ATOM 756 N N . ALA A 1 99 ? -4.621 -10.298 21.106 1.00 93.81 99 ALA A N 1
ATOM 757 C CA . ALA A 1 99 ? -4.515 -11.501 21.935 1.00 93.81 99 ALA A CA 1
ATOM 758 C C . ALA A 1 99 ? -3.148 -12.187 21.780 1.00 93.81 99 ALA A C 1
ATOM 760 O O . ALA A 1 99 ? -2.508 -12.524 22.779 1.00 93.81 99 ALA A O 1
ATOM 761 N N . HIS A 1 100 ? -2.649 -12.305 20.549 1.00 90.75 100 HIS A N 1
ATOM 762 C CA . HIS A 1 100 ? -1.330 -12.863 20.274 1.00 90.75 100 HIS A CA 1
ATOM 763 C C . HIS A 1 100 ? -0.217 -12.057 20.960 1.00 90.75 100 HIS A C 1
ATOM 765 O O . HIS A 1 100 ? 0.624 -12.627 21.656 1.00 90.75 100 HIS A O 1
ATOM 771 N N . ARG A 1 101 ? -0.246 -10.720 20.872 1.00 88.75 101 ARG A N 1
ATOM 772 C CA . ARG A 1 101 ? 0.752 -9.866 21.547 1.00 88.75 101 ARG A CA 1
ATOM 773 C C . ARG A 1 101 ? 0.707 -9.999 23.069 1.00 88.75 101 ARG A C 1
ATOM 775 O O . ARG A 1 101 ? 1.766 -10.039 23.693 1.00 88.75 101 ARG A O 1
ATOM 782 N N . ARG A 1 102 ? -0.490 -10.137 23.652 1.00 88.38 102 ARG A N 1
ATOM 783 C CA . ARG A 1 102 ? -0.647 -10.447 25.083 1.00 88.38 102 ARG A CA 1
ATOM 784 C C . ARG A 1 102 ? -0.029 -11.800 25.439 1.00 88.38 102 ARG A C 1
ATOM 786 O O . ARG A 1 102 ? 0.678 -11.881 26.438 1.00 88.38 102 ARG A O 1
ATOM 793 N N . SER A 1 103 ? -0.237 -12.836 24.619 1.00 89.44 103 SER A N 1
ATOM 794 C CA . SER A 1 103 ? 0.326 -14.176 24.875 1.00 89.44 103 SER A CA 1
ATOM 795 C C . SER A 1 103 ? 1.855 -14.218 24.828 1.00 89.44 103 SER A C 1
ATOM 797 O O . SER A 1 103 ? 2.468 -15.003 25.544 1.00 89.44 103 SER A O 1
ATOM 799 N N . LEU A 1 104 ? 2.477 -13.333 24.043 1.00 87.44 104 LEU A N 1
ATOM 800 C CA . LEU A 1 104 ? 3.933 -13.189 23.974 1.00 87.44 104 LEU A CA 1
ATOM 801 C C . LEU A 1 104 ? 4.521 -12.427 25.175 1.00 87.44 104 LEU A C 1
ATOM 803 O O . LEU A 1 104 ? 5.730 -12.218 25.233 1.00 87.44 104 LEU A O 1
ATOM 807 N N . GLY A 1 105 ? 3.686 -11.969 26.115 1.00 82.12 105 GLY A N 1
ATOM 808 C CA . GLY A 1 105 ? 4.133 -11.202 27.277 1.00 82.12 105 GLY A CA 1
ATOM 809 C C . GLY A 1 105 ? 4.698 -9.827 26.915 1.00 82.12 105 GLY A C 1
ATOM 810 O O . GLY A 1 105 ? 5.446 -9.247 27.703 1.00 82.12 105 GLY A O 1
ATOM 811 N N . VAL A 1 106 ? 4.362 -9.294 25.732 1.00 76.19 106 VAL A N 1
ATOM 812 C CA . VAL A 1 106 ? 4.772 -7.944 25.332 1.00 76.19 106 VAL A CA 1
ATOM 813 C C . VAL A 1 106 ? 4.118 -6.964 26.301 1.00 76.19 106 VAL A C 1
ATOM 815 O O . VAL A 1 106 ? 2.907 -6.768 26.273 1.00 76.19 106 VAL A O 1
ATOM 818 N N . GLY A 1 107 ? 4.905 -6.375 27.198 1.00 64.94 107 GLY A N 1
ATOM 819 C CA . GLY A 1 107 ? 4.392 -5.445 28.197 1.00 64.94 107 GLY A CA 1
ATOM 820 C C . GLY A 1 107 ? 3.851 -4.168 27.556 1.00 64.94 107 GLY A C 1
ATOM 821 O O . GLY A 1 107 ? 4.520 -3.540 26.735 1.00 64.94 107 GLY A O 1
ATOM 822 N N . MET A 1 108 ? 2.655 -3.752 27.970 1.00 65.44 108 MET A N 1
ATOM 823 C CA . MET A 1 108 ? 2.191 -2.380 27.770 1.00 65.44 108 MET A CA 1
ATOM 824 C C . MET A 1 108 ? 3.018 -1.433 28.647 1.00 65.44 108 MET A C 1
ATOM 826 O O . MET A 1 108 ? 3.398 -1.813 29.762 1.00 65.44 108 MET A O 1
ATOM 830 N N . PRO A 1 109 ? 3.315 -0.203 28.203 1.00 56.84 109 PRO A N 1
ATOM 831 C CA . PRO A 1 109 ? 4.025 0.730 29.056 1.00 56.84 109 PRO A CA 1
ATOM 832 C C . PRO A 1 109 ? 3.202 1.063 30.293 1.00 56.84 109 PRO A C 1
ATOM 834 O O . PRO A 1 109 ? 1.979 1.204 30.252 1.00 56.84 109 PRO A O 1
ATOM 837 N N . ARG A 1 110 ? 3.910 1.187 31.414 1.00 53.84 110 ARG A N 1
ATOM 838 C CA . ARG A 1 110 ? 3.322 1.588 32.688 1.00 53.84 110 ARG A CA 1
ATOM 839 C C . ARG A 1 110 ? 2.873 3.053 32.607 1.00 53.84 110 ARG A C 1
ATOM 841 O O . ARG A 1 110 ? 3.609 3.863 32.034 1.00 53.84 110 ARG A O 1
ATOM 848 N N . PRO A 1 111 ? 1.728 3.423 33.211 1.00 47.19 111 PRO A N 1
ATOM 849 C CA . PRO A 1 111 ? 1.342 4.823 33.356 1.00 47.19 111 PRO A CA 1
ATOM 850 C C . PRO A 1 111 ? 2.490 5.627 33.989 1.00 47.19 111 PRO A C 1
ATOM 852 O O . PRO A 1 111 ? 2.996 5.248 35.043 1.00 47.19 111 PRO A O 1
ATOM 855 N N . GLY A 1 112 ? 2.932 6.702 33.328 1.00 46.41 112 GLY A N 1
ATOM 856 C CA . GLY A 1 112 ? 4.000 7.588 33.820 1.00 46.41 112 GLY A CA 1
ATOM 857 C C . GLY A 1 112 ? 5.419 7.306 33.304 1.00 46.41 112 GLY A C 1
ATOM 858 O O . GLY A 1 112 ? 6.322 8.083 33.596 1.00 46.41 112 GLY A O 1
ATOM 859 N N . VAL A 1 113 ? 5.636 6.256 32.504 1.00 46.91 113 VAL A N 1
ATOM 860 C CA . VAL A 1 113 ? 6.910 6.027 31.796 1.00 46.91 113 VAL A CA 1
ATOM 861 C C . VAL A 1 113 ? 6.746 6.455 30.338 1.00 46.91 113 VAL A C 1
ATOM 863 O O . VAL A 1 113 ? 5.741 6.119 29.714 1.00 46.91 113 VAL A O 1
ATOM 866 N N . HIS A 1 114 ? 7.722 7.180 29.777 1.00 42.97 114 HIS A N 1
ATOM 867 C CA . HIS A 1 114 ? 7.802 7.458 28.338 1.00 42.97 114 HIS A CA 1
ATOM 868 C C . HIS A 1 114 ? 7.997 6.148 27.556 1.00 42.97 114 HIS A C 1
ATOM 870 O O . HIS A 1 114 ? 9.105 5.779 27.184 1.00 42.97 114 HIS A O 1
ATOM 876 N N . GLY A 1 115 ? 6.907 5.416 27.354 1.00 44.62 115 GLY A N 1
ATOM 877 C CA . GLY A 1 115 ? 6.821 4.235 26.511 1.00 44.62 115 GLY A CA 1
ATOM 878 C C . GLY A 1 115 ? 5.731 4.396 25.448 1.00 44.62 115 GLY A C 1
ATOM 879 O O . GLY A 1 115 ? 5.070 5.438 25.393 1.00 44.62 115 GLY A O 1
ATOM 880 N N . PRO A 1 116 ? 5.550 3.395 24.573 1.00 50.38 116 PRO A N 1
ATOM 881 C CA . PRO A 1 116 ? 4.630 3.488 23.442 1.00 50.38 116 PRO A CA 1
ATOM 882 C C . PRO A 1 116 ? 3.190 3.804 23.880 1.00 50.38 116 PRO A C 1
ATOM 884 O O . PRO A 1 116 ? 2.515 2.975 24.474 1.00 50.38 116 PRO A O 1
ATOM 887 N N . LYS A 1 117 ? 2.685 4.999 23.555 1.00 61.59 117 LYS A N 1
ATOM 888 C CA . LYS A 1 117 ? 1.367 5.517 23.986 1.00 61.59 117 LYS A CA 1
ATOM 889 C C . LYS A 1 117 ? 0.145 4.709 23.498 1.00 61.59 117 LYS A C 1
ATOM 891 O O . LYS A 1 117 ? -0.983 5.132 23.724 1.00 61.59 117 LYS A O 1
ATOM 896 N N . HIS A 1 118 ? 0.345 3.583 22.816 1.00 73.38 118 HIS A N 1
ATOM 897 C CA . HIS A 1 118 ? -0.670 2.915 22.011 1.00 73.38 118 HIS A CA 1
ATOM 898 C C . HIS A 1 118 ? -0.915 1.459 22.436 1.00 73.38 118 HIS A C 1
ATOM 900 O O . HIS A 1 118 ? 0.011 0.761 22.846 1.00 73.38 118 HIS A O 1
ATOM 906 N N . THR A 1 119 ? -2.171 1.010 22.329 1.00 86.50 119 THR A N 1
ATOM 907 C CA . THR A 1 119 ? -2.683 -0.294 22.797 1.00 86.50 119 THR A CA 1
ATOM 908 C C . THR A 1 119 ? -2.200 -1.486 21.962 1.00 86.50 119 THR A C 1
ATOM 910 O O . THR A 1 119 ? -1.656 -1.325 20.871 1.00 86.50 119 THR A O 1
ATOM 913 N N . HIS A 1 120 ? -2.406 -2.721 22.436 1.00 89.44 120 HIS A N 1
ATOM 914 C CA . HIS A 1 120 ? -2.118 -3.908 21.620 1.00 89.44 120 HIS A CA 1
ATOM 915 C C . HIS A 1 120 ? -2.939 -3.933 20.327 1.00 89.44 120 HIS A C 1
ATOM 917 O O . HIS A 1 120 ? -2.392 -4.284 19.283 1.00 89.44 120 HIS A O 1
ATOM 923 N N . GLU A 1 121 ? -4.198 -3.504 20.400 1.00 91.88 121 GLU A N 1
ATOM 924 C CA . GLU A 1 121 ? -5.130 -3.354 19.283 1.00 91.88 121 GLU A CA 1
ATOM 925 C C . GLU A 1 121 ? -4.591 -2.394 18.225 1.00 91.88 121 GLU A C 1
ATOM 927 O O . GLU A 1 121 ? -4.658 -2.680 17.036 1.00 91.88 121 GLU A O 1
ATOM 932 N N . TYR A 1 122 ? -3.990 -1.284 18.651 1.00 90.94 122 TYR A N 1
ATOM 933 C CA . TYR A 1 122 ? -3.397 -0.313 17.740 1.00 90.94 122 TYR A CA 1
ATOM 934 C C . TYR A 1 122 ? -2.290 -0.918 16.872 1.00 90.94 122 TYR A C 1
ATOM 936 O O . TYR A 1 122 ? -2.253 -0.745 15.657 1.00 90.94 122 TYR A O 1
ATOM 944 N N . TYR A 1 123 ? -1.381 -1.665 17.489 1.00 89.56 123 TYR A N 1
ATOM 945 C CA . TYR A 1 123 ? -0.307 -2.321 16.749 1.00 89.56 123 TYR A CA 1
ATOM 946 C C . TYR A 1 123 ? -0.795 -3.516 15.931 1.00 89.56 123 TYR A C 1
ATOM 948 O O . TYR A 1 123 ? -0.209 -3.807 14.892 1.00 89.56 123 TYR A O 1
ATOM 956 N N . ALA A 1 124 ? -1.834 -4.213 16.399 1.00 93.44 124 ALA A N 1
ATOM 957 C CA . ALA A 1 124 ? -2.486 -5.262 15.625 1.00 93.44 124 ALA A CA 1
ATOM 958 C C . ALA A 1 124 ? -3.101 -4.680 14.345 1.00 93.44 124 ALA A C 1
ATOM 960 O O . ALA A 1 124 ? -2.864 -5.221 13.271 1.00 93.44 124 ALA A O 1
ATOM 961 N N . LEU A 1 125 ? -3.779 -3.531 14.449 1.00 94.94 125 LEU A N 1
ATOM 962 C CA . LEU A 1 125 ? -4.297 -2.776 13.309 1.00 94.94 125 LEU A CA 1
ATOM 963 C C . LEU A 1 125 ? -3.182 -2.388 12.328 1.00 94.94 125 LEU A C 1
ATOM 965 O O . LEU A 1 125 ? -3.283 -2.703 11.146 1.00 94.94 125 LEU A O 1
ATOM 969 N N . LEU A 1 126 ? -2.113 -1.740 12.806 1.00 93.00 126 LEU A N 1
ATOM 970 C CA . LEU A 1 126 ? -1.007 -1.316 11.937 1.00 93.00 126 LEU A CA 1
ATOM 971 C C . LEU A 1 126 ? -0.383 -2.494 11.186 1.00 93.00 126 LEU A C 1
ATOM 973 O O . LEU A 1 126 ? -0.188 -2.410 9.977 1.00 93.00 126 LEU A O 1
ATOM 977 N N . ARG A 1 127 ? -0.101 -3.593 11.894 1.00 93.94 127 ARG A N 1
ATOM 978 C CA . ARG A 1 127 ? 0.474 -4.794 11.285 1.00 93.94 127 ARG A CA 1
ATOM 979 C C . ARG A 1 127 ? -0.473 -5.414 10.260 1.00 93.94 127 ARG A C 1
ATOM 981 O O . ARG A 1 127 ? -0.032 -5.731 9.167 1.00 93.94 127 ARG A O 1
ATOM 988 N N . HIS A 1 128 ? -1.751 -5.566 10.604 1.00 97.31 128 HIS A N 1
ATOM 989 C CA . HIS A 1 128 ? -2.749 -6.142 9.700 1.00 97.31 128 HIS A CA 1
ATOM 990 C C . HIS A 1 128 ? -2.843 -5.357 8.390 1.00 97.31 128 HIS A C 1
ATOM 992 O O . HIS A 1 128 ? -2.818 -5.941 7.311 1.00 97.31 128 HIS A O 1
ATOM 998 N N . VAL A 1 129 ? -2.888 -4.025 8.468 1.00 96.94 129 VAL A N 1
ATOM 999 C CA . VAL A 1 129 ? -2.953 -3.191 7.262 1.00 96.94 129 VAL A CA 1
ATOM 1000 C C . VAL A 1 129 ? -1.633 -3.217 6.480 1.00 96.94 129 VAL A C 1
ATOM 1002 O O . VAL A 1 129 ? -1.686 -3.256 5.255 1.00 96.94 129 VAL A O 1
ATOM 1005 N N . ASP A 1 130 ? -0.467 -3.274 7.137 1.00 94.50 130 ASP A N 1
ATOM 1006 C CA . ASP A 1 130 ? 0.824 -3.478 6.449 1.00 94.50 130 ASP A CA 1
ATOM 1007 C C . ASP A 1 130 ? 0.853 -4.815 5.687 1.00 94.50 130 ASP A C 1
ATOM 1009 O O . ASP A 1 130 ? 1.232 -4.860 4.515 1.00 94.50 130 ASP A O 1
ATOM 1013 N N . ASP A 1 131 ? 0.368 -5.893 6.308 1.00 95.62 131 ASP A N 1
ATOM 1014 C CA . ASP A 1 131 ? 0.272 -7.215 5.684 1.00 95.62 131 ASP A CA 1
ATOM 1015 C C . ASP A 1 131 ? -0.672 -7.184 4.461 1.00 95.62 131 ASP A C 1
ATOM 1017 O O . ASP A 1 131 ? -0.325 -7.705 3.395 1.00 95.62 131 ASP A O 1
ATOM 1021 N N . LEU A 1 132 ? -1.815 -6.487 4.550 1.00 96.44 132 LEU A N 1
ATOM 1022 C CA . LEU A 1 132 ? -2.708 -6.252 3.404 1.00 96.44 132 LEU A CA 1
ATOM 1023 C C . LEU A 1 132 ? -2.037 -5.424 2.301 1.00 96.44 132 LEU A C 1
ATOM 1025 O O . LEU A 1 132 ? -2.170 -5.749 1.117 1.00 96.44 132 LEU A O 1
ATOM 1029 N N . CYS A 1 133 ? -1.313 -4.365 2.670 1.00 94.56 133 CYS A N 1
ATOM 1030 C CA . CYS A 1 133 ? -0.574 -3.527 1.731 1.00 94.56 133 CYS A CA 1
ATOM 1031 C C . CYS A 1 133 ? 0.481 -4.333 0.983 1.00 94.56 133 CYS A C 1
ATOM 1033 O O . CYS A 1 133 ? 0.669 -4.089 -0.203 1.00 94.56 133 CYS A O 1
ATOM 1035 N N . ARG A 1 134 ? 1.146 -5.299 1.627 1.00 92.12 134 ARG A N 1
ATOM 1036 C CA . ARG A 1 134 ? 2.113 -6.204 0.981 1.00 92.12 134 ARG A CA 1
ATOM 1037 C C . ARG A 1 134 ? 1.426 -7.231 0.084 1.00 92.12 134 ARG A C 1
ATOM 1039 O O . ARG A 1 134 ? 1.879 -7.446 -1.039 1.00 92.12 134 ARG A O 1
ATOM 1046 N N . GLY A 1 135 ? 0.333 -7.824 0.562 1.00 94.31 135 GLY A N 1
ATOM 1047 C CA . GLY A 1 135 ? -0.379 -8.917 -0.105 1.00 94.31 135 GLY A CA 1
ATOM 1048 C C . GLY A 1 135 ? -1.309 -8.507 -1.251 1.00 94.31 135 GLY A C 1
ATOM 1049 O O . GLY A 1 135 ? -1.807 -9.382 -1.952 1.00 94.31 135 GLY A O 1
ATOM 1050 N N . THR A 1 136 ? -1.543 -7.210 -1.469 1.00 95.25 136 THR A N 1
ATOM 1051 C CA . THR A 1 136 ? -2.461 -6.721 -2.513 1.00 95.25 136 THR A CA 1
ATOM 1052 C C . THR A 1 136 ? -1.699 -6.125 -3.700 1.00 95.25 136 THR A C 1
ATOM 1054 O O . THR A 1 136 ? -0.757 -5.351 -3.517 1.00 95.25 136 THR A O 1
ATOM 1057 N N . ALA A 1 137 ? -2.100 -6.465 -4.927 1.00 94.75 137 ALA A N 1
ATOM 1058 C CA . ALA A 1 137 ? -1.688 -5.741 -6.130 1.00 94.75 137 ALA A CA 1
ATOM 1059 C C . ALA A 1 137 ? -2.384 -4.371 -6.177 1.00 94.75 137 ALA A C 1
ATOM 1061 O O . ALA A 1 137 ? -3.568 -4.287 -5.853 1.00 94.75 137 ALA A O 1
ATOM 1062 N N . TYR A 1 138 ? -1.668 -3.320 -6.589 1.00 94.44 138 TYR A N 1
ATOM 1063 C CA . TYR A 1 138 ? -2.199 -1.953 -6.705 1.00 94.44 138 TYR A CA 1
ATOM 1064 C C . TYR A 1 138 ? -2.931 -1.464 -5.434 1.00 94.44 138 TYR A C 1
ATOM 1066 O O . TYR A 1 138 ? -4.123 -1.131 -5.475 1.00 94.44 138 TYR A O 1
ATOM 1074 N N . PRO A 1 139 ? -2.269 -1.499 -4.259 1.00 95.38 139 PRO A N 1
ATOM 1075 C CA . PRO A 1 139 ? -2.931 -1.287 -2.977 1.00 95.38 139 PRO A CA 1
ATOM 1076 C C . PRO A 1 1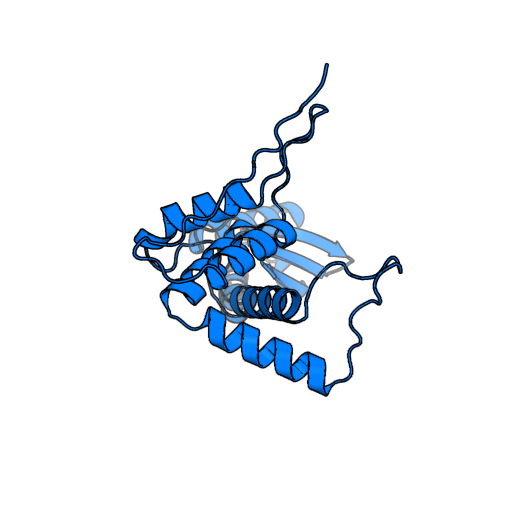39 ? -3.534 0.117 -2.795 1.00 95.38 139 PRO A C 1
ATOM 1078 O O . PRO A 1 139 ? -4.410 0.266 -1.937 1.00 95.38 139 PRO A O 1
ATOM 1081 N N . GLU A 1 140 ? -3.134 1.131 -3.570 1.00 95.12 140 GLU A N 1
ATOM 1082 C CA . GLU A 1 140 ? -3.719 2.482 -3.499 1.00 95.12 140 GLU A CA 1
ATOM 1083 C C . GLU A 1 140 ? -5.118 2.589 -4.112 1.00 95.12 140 GLU A C 1
ATOM 1085 O O . GLU A 1 140 ? -5.860 3.528 -3.799 1.00 95.12 140 GLU A O 1
ATOM 1090 N N . ARG A 1 141 ? -5.492 1.651 -4.987 1.00 94.56 141 ARG A N 1
ATOM 1091 C CA . ARG A 1 141 ? -6.780 1.675 -5.692 1.00 94.56 141 ARG A CA 1
ATOM 1092 C C . ARG A 1 141 ? -7.892 1.215 -4.773 1.00 94.56 141 ARG A C 1
ATOM 1094 O O . ARG A 1 141 ? -7.782 0.143 -4.194 1.00 94.56 141 ARG A O 1
ATOM 1101 N N . ALA A 1 142 ? -8.984 1.961 -4.665 1.00 96.00 142 ALA A N 1
ATOM 1102 C CA . ALA A 1 142 ? -10.136 1.501 -3.899 1.00 96.00 142 ALA A CA 1
ATOM 1103 C C . ALA A 1 142 ? -10.599 0.110 -4.376 1.00 96.00 142 ALA A C 1
ATOM 1105 O O . ALA A 1 142 ? -10.757 -0.116 -5.576 1.00 96.00 142 ALA A O 1
ATOM 1106 N N . SER A 1 143 ? -10.804 -0.825 -3.440 1.00 94.75 143 SER A N 1
ATOM 1107 C CA . SER A 1 143 ? -11.303 -2.167 -3.778 1.00 94.75 143 SER A CA 1
ATOM 1108 C C . SER A 1 143 ? -12.731 -2.117 -4.328 1.00 94.75 143 SER A C 1
ATOM 1110 O O . SER A 1 143 ? -13.106 -2.969 -5.130 1.00 94.75 143 SER A O 1
ATOM 1112 N N . ALA A 1 144 ? -13.510 -1.116 -3.913 1.00 95.44 144 ALA A N 1
ATOM 1113 C CA . ALA A 1 144 ? -14.811 -0.794 -4.475 1.00 95.44 144 ALA A CA 1
ATOM 1114 C C . ALA A 1 144 ? -14.955 0.735 -4.639 1.00 95.44 144 ALA A C 1
ATOM 1116 O O . ALA A 1 144 ? -14.447 1.473 -3.791 1.00 95.44 144 ALA A O 1
ATOM 1117 N N . PRO A 1 145 ? -15.627 1.252 -5.688 1.00 95.69 145 PRO A N 1
ATOM 1118 C CA . PRO A 1 145 ? -15.773 2.698 -5.901 1.00 95.69 145 PRO A CA 1
ATOM 1119 C C . PRO A 1 145 ? -16.402 3.444 -4.714 1.00 95.69 145 PRO A C 1
ATOM 1121 O O . PRO A 1 145 ? -16.056 4.594 -4.441 1.00 95.69 145 PRO A O 1
ATOM 1124 N N . GLU A 1 146 ? -17.300 2.788 -3.980 1.00 94.50 146 GLU A N 1
ATOM 1125 C CA . GLU A 1 146 ? -17.925 3.305 -2.761 1.00 94.50 146 GLU A CA 1
ATOM 1126 C C . GLU A 1 146 ? -16.955 3.500 -1.582 1.00 94.50 146 GLU A C 1
ATOM 1128 O O . GLU A 1 146 ? -17.300 4.213 -0.637 1.00 94.50 146 GLU A O 1
ATOM 1133 N N . ASP A 1 147 ? -15.747 2.926 -1.633 1.00 96.56 147 ASP A N 1
ATOM 1134 C CA . ASP A 1 147 ? -14.725 3.093 -0.593 1.00 96.56 147 ASP A CA 1
ATOM 1135 C C . ASP A 1 147 ? -14.021 4.461 -0.702 1.00 96.56 147 ASP A C 1
ATOM 1137 O O . ASP A 1 147 ? -13.527 4.978 0.301 1.00 96.56 147 ASP A O 1
ATOM 1141 N N . GLU A 1 148 ? -14.007 5.103 -1.878 1.00 97.25 148 GLU A N 1
ATOM 1142 C CA . GLU A 1 148 ? -13.272 6.360 -2.122 1.00 97.25 148 GLU A CA 1
ATOM 1143 C C . GLU A 1 148 ? -13.603 7.496 -1.133 1.00 97.25 148 GLU A C 1
ATOM 1145 O O . GLU A 1 148 ? -12.676 8.105 -0.585 1.00 97.25 148 GLU A O 1
ATOM 1150 N N . PRO A 1 149 ? -14.881 7.785 -0.808 1.00 97.00 149 PRO A N 1
ATOM 1151 C CA . PRO A 1 149 ? -15.205 8.807 0.184 1.00 97.00 149 PRO A CA 1
ATOM 1152 C C . PRO A 1 149 ? -14.668 8.478 1.582 1.00 97.00 149 PRO A C 1
ATOM 1154 O O . PRO A 1 149 ? -14.283 9.385 2.322 1.00 97.00 149 PRO A O 1
ATOM 1157 N N . LEU A 1 150 ? -14.643 7.197 1.960 1.00 96.44 150 LEU A N 1
ATOM 1158 C CA . LEU A 1 150 ? -14.149 6.749 3.263 1.00 96.44 150 LEU A CA 1
ATOM 1159 C C . LEU A 1 150 ? -12.617 6.773 3.316 1.00 96.44 150 LEU A C 1
ATOM 1161 O O . LEU A 1 150 ? -12.053 7.178 4.333 1.00 96.44 150 LEU A O 1
ATOM 1165 N N . ILE A 1 151 ? -11.950 6.426 2.212 1.00 96.94 151 ILE A N 1
ATOM 1166 C CA . ILE A 1 151 ? -10.497 6.568 2.046 1.00 96.94 151 ILE A CA 1
ATOM 1167 C C . ILE A 1 151 ? -10.104 8.039 2.206 1.00 96.94 151 ILE A C 1
ATOM 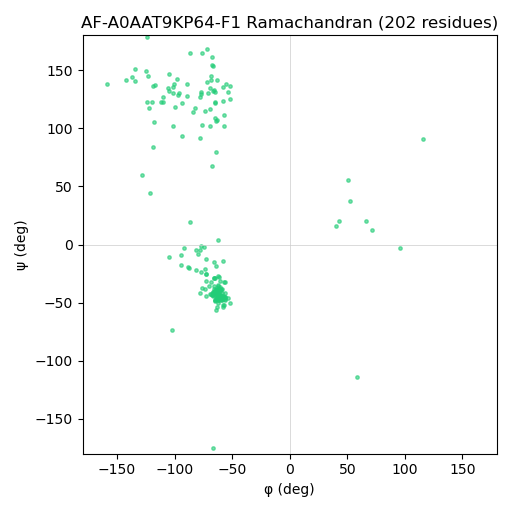1169 O O . ILE A 1 151 ? -9.204 8.356 2.984 1.00 96.94 151 ILE A O 1
ATOM 1173 N N . GLY A 1 152 ? -10.820 8.949 1.537 1.00 96.19 152 GLY A N 1
ATOM 1174 C CA . GLY A 1 152 ? -10.602 10.392 1.663 1.00 96.19 152 GLY A CA 1
ATOM 1175 C C . GLY A 1 152 ? -10.801 10.910 3.092 1.00 96.19 152 GLY A C 1
ATOM 1176 O O . GLY A 1 152 ? -9.987 11.693 3.581 1.00 96.19 152 GLY A O 1
ATOM 1177 N N . GLN A 1 153 ? -11.839 10.442 3.795 1.00 95.75 153 GLN A N 1
ATOM 1178 C CA . GLN A 1 153 ? -12.070 10.793 5.205 1.00 95.75 153 GLN A CA 1
ATOM 1179 C C . GLN A 1 153 ? -10.946 10.302 6.119 1.00 95.75 153 GLN A C 1
ATOM 1181 O O . GLN A 1 153 ? -10.522 11.032 7.015 1.00 95.75 153 GLN A O 1
ATOM 1186 N N . LEU A 1 154 ? -10.456 9.083 5.896 1.00 95.88 154 LEU A N 1
ATOM 1187 C CA . LEU A 1 154 ? -9.387 8.50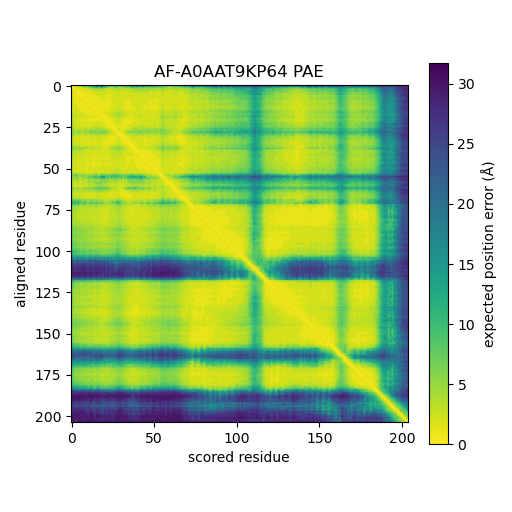5 6.698 1.00 95.88 154 LEU A CA 1
ATOM 1188 C C . LEU A 1 154 ? -8.062 9.242 6.476 1.00 95.88 154 LEU A C 1
ATOM 1190 O O . LEU A 1 154 ? -7.409 9.613 7.447 1.00 95.88 154 LEU A O 1
ATOM 1194 N N . LEU A 1 155 ? -7.721 9.558 5.223 1.00 95.44 155 LEU A N 1
ATOM 1195 C CA . LEU A 1 155 ? -6.564 10.396 4.886 1.00 95.44 155 LEU A CA 1
ATOM 1196 C C . LEU A 1 155 ? -6.648 11.778 5.545 1.00 95.44 155 LEU A C 1
ATOM 1198 O O . LEU A 1 155 ? -5.670 12.246 6.131 1.00 95.44 155 LEU A O 1
ATOM 1202 N N . ALA A 1 156 ? -7.822 12.414 5.505 1.00 92.94 156 ALA A N 1
ATOM 1203 C CA . ALA A 1 156 ? -8.044 13.699 6.162 1.00 92.94 156 ALA A CA 1
ATOM 1204 C C . ALA A 1 156 ? -7.875 13.603 7.688 1.00 92.94 156 ALA A C 1
ATOM 1206 O O . ALA A 1 156 ? -7.256 14.476 8.288 1.00 92.94 156 ALA A O 1
ATOM 1207 N N . ALA A 1 157 ? -8.362 12.527 8.315 1.00 90.00 157 ALA A N 1
ATOM 1208 C CA . ALA A 1 157 ? -8.166 12.281 9.744 1.00 90.00 157 ALA A CA 1
ATOM 1209 C C . ALA A 1 157 ? -6.690 12.033 10.109 1.00 90.00 157 ALA A C 1
ATOM 1211 O O . ALA A 1 157 ? -6.267 12.354 11.217 1.00 90.00 157 ALA A O 1
ATOM 1212 N N . GLY A 1 158 ? -5.905 11.492 9.174 1.00 86.62 158 GLY A N 1
ATOM 1213 C CA . GLY A 1 158 ? -4.463 11.304 9.316 1.00 86.62 158 GLY A CA 1
ATOM 1214 C C . GLY A 1 158 ? -3.615 12.542 9.030 1.00 86.62 158 GLY A C 1
ATOM 1215 O O . GLY A 1 158 ? -2.396 12.470 9.174 1.00 86.62 158 GLY A O 1
ATOM 1216 N N . THR A 1 159 ? -4.219 13.645 8.581 1.00 88.69 159 THR A N 1
ATOM 1217 C CA . THR A 1 159 ? -3.500 14.857 8.174 1.00 88.69 159 THR A CA 1
ATOM 1218 C C . THR A 1 159 ? -3.309 15.792 9.364 1.00 88.69 159 THR A C 1
ATOM 1220 O O . THR A 1 159 ? -4.277 16.168 10.024 1.00 88.69 159 THR A O 1
ATOM 1223 N N . ARG A 1 160 ? 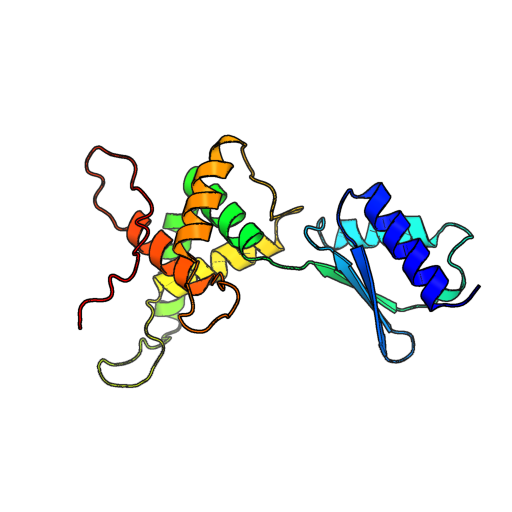-2.067 16.219 9.613 1.00 78.25 160 ARG A N 1
ATOM 1224 C CA . ARG A 1 160 ? -1.763 17.299 10.564 1.00 78.25 160 ARG A CA 1
ATOM 1225 C C . ARG A 1 160 ? -1.294 18.545 9.821 1.00 78.25 160 ARG A C 1
ATOM 1227 O O . ARG A 1 160 ? -0.333 18.486 9.052 1.00 78.25 160 ARG A O 1
ATOM 1234 N N . ASP A 1 161 ? -1.937 19.674 10.108 1.00 70.31 161 ASP A N 1
ATOM 1235 C CA . ASP A 1 161 ? -1.454 20.984 9.682 1.00 70.31 161 ASP A CA 1
ATOM 1236 C C . ASP A 1 161 ? -0.303 21.419 10.593 1.00 70.31 161 ASP A C 1
ATOM 1238 O O . ASP A 1 161 ? -0.41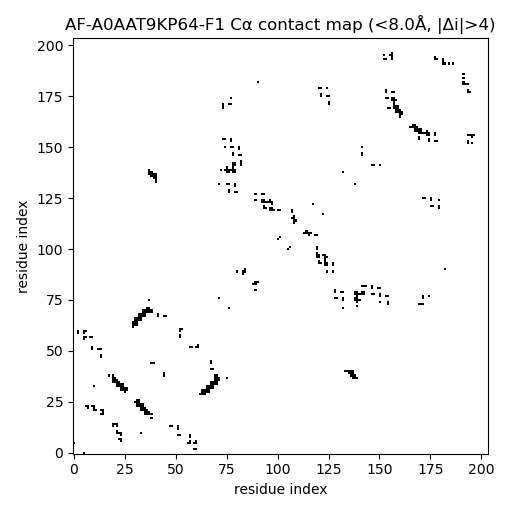0 21.421 11.822 1.00 70.31 161 ASP A O 1
ATOM 1242 N N . HIS A 1 162 ? 0.827 21.780 9.992 1.00 60.53 162 HIS A N 1
ATOM 1243 C CA . HIS A 1 162 ? 1.940 22.373 10.719 1.00 60.53 162 HIS A CA 1
ATOM 1244 C C . HIS A 1 162 ? 1.824 23.897 10.662 1.00 60.53 162 HIS A C 1
ATOM 1246 O O . HIS A 1 162 ? 1.866 24.479 9.582 1.00 60.53 162 HIS A O 1
ATOM 1252 N N . ALA A 1 163 ? 1.760 24.542 11.832 1.00 59.34 163 ALA A N 1
ATOM 1253 C CA . ALA A 1 163 ? 1.612 25.995 11.979 1.00 59.34 163 ALA A CA 1
ATOM 1254 C C . ALA A 1 163 ? 2.721 26.838 11.300 1.00 59.34 163 ALA A C 1
ATOM 1256 O O . ALA A 1 163 ? 2.548 28.034 11.101 1.00 59.34 163 ALA A O 1
ATOM 1257 N N . ASN A 1 164 ? 3.842 26.229 10.892 1.00 55.34 164 ASN A N 1
ATOM 1258 C CA . ASN A 1 164 ? 4.972 26.908 10.253 1.00 55.34 164 ASN A CA 1
ATOM 1259 C C . ASN A 1 164 ? 5.224 26.381 8.830 1.00 55.34 164 ASN A C 1
ATOM 1261 O O . ASN A 1 164 ? 6.078 25.510 8.659 1.00 55.34 164 ASN A O 1
ATOM 1265 N N . ASN A 1 165 ? 4.502 26.907 7.826 1.00 56.19 165 ASN A N 1
ATOM 1266 C CA . ASN A 1 165 ? 4.768 26.829 6.368 1.00 56.19 165 ASN A CA 1
ATOM 1267 C C . ASN A 1 165 ? 5.227 25.472 5.786 1.00 56.19 165 ASN A C 1
ATOM 1269 O O . ASN A 1 165 ? 5.801 25.413 4.698 1.00 56.19 165 ASN A O 1
ATOM 1273 N N . SER A 1 166 ? 4.983 24.373 6.491 1.00 61.81 166 SER A N 1
ATOM 1274 C CA . SER A 1 166 ? 5.387 23.034 6.086 1.00 61.81 166 SER A CA 1
ATOM 1275 C C . SER A 1 166 ? 4.191 22.362 5.437 1.00 61.81 166 SER A C 1
ATOM 1277 O O . SER A 1 166 ? 3.056 22.563 5.866 1.00 61.81 166 SER A O 1
ATOM 1279 N N . ARG A 1 167 ? 4.434 21.573 4.385 1.00 68.62 167 ARG A N 1
ATOM 1280 C CA . ARG A 1 167 ? 3.361 20.798 3.753 1.00 68.62 167 ARG A CA 1
ATOM 1281 C C . ARG A 1 167 ? 2.681 19.920 4.815 1.00 68.62 167 ARG A C 1
ATOM 1283 O O . ARG A 1 167 ? 3.404 19.340 5.632 1.00 68.62 167 ARG A O 1
ATOM 1290 N N . PRO A 1 168 ? 1.340 19.812 4.806 1.00 70.81 168 PRO A N 1
ATOM 1291 C CA . PRO A 1 168 ? 0.633 18.890 5.683 1.00 70.81 168 PRO A CA 1
ATOM 1292 C C . PRO A 1 168 ? 1.222 17.486 5.552 1.00 70.81 168 PRO A C 1
ATOM 1294 O O . PRO A 1 168 ? 1.514 17.036 4.439 1.00 70.81 168 PRO A O 1
ATOM 1297 N N . THR A 1 169 ? 1.425 16.810 6.681 1.00 80.00 169 THR A N 1
ATOM 1298 C CA . THR A 1 169 ? 1.910 15.426 6.692 1.00 80.00 169 THR A CA 1
ATOM 1299 C C . THR A 1 169 ? 0.758 14.493 7.028 1.00 80.00 169 THR A C 1
ATOM 1301 O O . THR A 1 169 ? -0.006 14.744 7.962 1.00 80.00 169 THR A O 1
ATOM 1304 N N . VAL A 1 170 ? 0.613 13.430 6.233 1.00 81.94 170 VAL A N 1
ATOM 1305 C CA . VAL A 1 170 ? -0.352 12.357 6.488 1.00 81.94 170 VAL A CA 1
ATOM 1306 C C . VAL A 1 170 ? 0.374 11.228 7.207 1.00 81.94 170 VAL A C 1
ATOM 1308 O O . VAL A 1 170 ? 1.444 10.795 6.778 1.00 81.94 170 VAL A O 1
ATOM 1311 N N . SER A 1 171 ? -0.203 10.756 8.305 1.00 86.56 171 SER A N 1
ATOM 1312 C CA . SER A 1 171 ? 0.410 9.777 9.197 1.00 86.56 171 SER A CA 1
ATOM 1313 C C . SER A 1 171 ? -0.492 8.558 9.362 1.00 86.56 171 SER A C 1
ATOM 1315 O O . SER A 1 171 ? -1.627 8.665 9.826 1.00 86.56 171 SER A O 1
ATOM 1317 N N . GLU A 1 172 ? 0.032 7.374 9.036 1.00 88.00 172 GLU A N 1
ATOM 1318 C CA . GLU A 1 172 ? -0.645 6.088 9.278 1.00 88.00 172 GLU A CA 1
ATOM 1319 C C . GLU A 1 172 ? -0.984 5.896 10.757 1.00 88.00 172 GLU A C 1
ATOM 1321 O O . GLU A 1 172 ? -2.023 5.342 11.098 1.00 88.00 172 GLU A O 1
ATOM 1326 N N . TYR A 1 173 ? -0.151 6.434 11.646 1.00 88.12 173 TYR A N 1
ATOM 1327 C CA . TYR A 1 173 ? -0.356 6.382 13.087 1.00 88.12 173 TYR A CA 1
ATOM 1328 C C . TYR A 1 173 ? -1.596 7.171 13.535 1.00 88.12 173 TYR A C 1
ATOM 1330 O O . TYR A 1 173 ? -2.293 6.753 14.468 1.00 88.12 173 TYR A O 1
ATOM 1338 N N . ASP A 1 174 ? -1.880 8.294 12.873 1.00 88.88 174 ASP A N 1
ATOM 1339 C CA . ASP A 1 174 ? -3.064 9.117 13.136 1.00 88.88 174 ASP A CA 1
ATOM 1340 C C . ASP A 1 174 ? -4.315 8.506 12.506 1.00 88.88 174 ASP A C 1
ATOM 1342 O O . ASP A 1 174 ? -5.344 8.393 13.176 1.00 88.88 174 ASP A O 1
ATOM 1346 N N . MET A 1 175 ? -4.200 7.995 11.275 1.00 92.69 175 MET A N 1
ATOM 1347 C CA . MET A 1 175 ? -5.269 7.222 10.633 1.00 92.69 175 MET A CA 1
ATOM 1348 C C . MET A 1 175 ? -5.666 6.004 11.473 1.00 92.69 175 MET A C 1
ATOM 1350 O O . MET A 1 175 ? -6.851 5.781 11.714 1.00 92.69 175 MET A O 1
ATOM 1354 N N . ALA A 1 176 ? -4.691 5.251 11.986 1.00 91.81 176 ALA A N 1
ATOM 1355 C CA . ALA A 1 176 ? -4.928 4.098 12.847 1.00 91.81 176 ALA A CA 1
ATOM 1356 C C . ALA A 1 176 ? -5.638 4.482 14.151 1.00 91.81 176 ALA A C 1
ATOM 1358 O O . ALA A 1 176 ? -6.525 3.762 14.604 1.00 91.81 176 ALA A O 1
ATOM 1359 N N . THR A 1 177 ? -5.297 5.634 14.735 1.00 89.69 177 THR A N 1
ATOM 1360 C CA . THR A 1 177 ? -5.975 6.142 15.938 1.00 89.69 177 THR A CA 1
ATOM 1361 C C . THR A 1 177 ? -7.438 6.478 15.643 1.00 89.69 177 THR A C 1
ATOM 1363 O O . THR A 1 177 ? -8.327 6.043 16.377 1.00 89.69 177 THR A O 1
ATOM 1366 N N . ALA A 1 178 ? -7.701 7.202 14.549 1.00 91.12 178 ALA A N 1
ATOM 1367 C CA . ALA A 1 178 ? -9.055 7.570 14.138 1.00 91.12 178 ALA A CA 1
ATOM 1368 C C . ALA A 1 178 ? -9.911 6.341 13.788 1.00 91.12 178 ALA A C 1
ATOM 1370 O O . ALA A 1 178 ? -11.070 6.247 14.197 1.00 91.12 178 ALA A O 1
ATOM 1371 N N . LEU A 1 179 ? -9.332 5.379 13.067 1.00 93.38 179 LEU A N 1
ATOM 1372 C CA . LEU A 1 179 ? -10.016 4.156 12.666 1.00 93.38 179 LEU A CA 1
ATOM 1373 C C . LEU A 1 179 ? -10.341 3.267 13.869 1.00 93.38 179 LEU A C 1
ATOM 1375 O O . LEU A 1 179 ? -11.470 2.803 13.991 1.00 93.38 179 LEU A O 1
ATOM 1379 N N . LEU A 1 180 ? -9.393 3.081 14.792 1.00 91.19 180 LEU A N 1
ATOM 1380 C CA . LEU A 1 180 ? -9.620 2.280 15.995 1.00 91.19 180 LEU A CA 1
ATOM 1381 C C . LEU A 1 180 ? -10.719 2.882 16.883 1.00 91.19 180 LEU A C 1
ATOM 1383 O O . LEU A 1 180 ? -11.552 2.147 17.407 1.00 91.19 180 LEU A O 1
ATOM 1387 N N . ALA A 1 181 ? -10.765 4.212 17.012 1.00 88.56 181 ALA A N 1
ATOM 1388 C CA . ALA A 1 181 ? -11.847 4.892 17.721 1.00 88.56 181 ALA A CA 1
ATOM 1389 C C . ALA A 1 181 ? -13.213 4.672 17.043 1.00 88.56 181 ALA A C 1
ATOM 1391 O O . ALA A 1 181 ? -14.214 4.467 17.729 1.00 88.56 181 ALA A O 1
ATOM 1392 N N . ALA A 1 182 ? -13.261 4.669 15.706 1.00 88.38 182 ALA A N 1
ATOM 1393 C CA . ALA A 1 182 ? -14.489 4.421 14.951 1.00 88.38 182 ALA A CA 1
ATOM 1394 C C . ALA A 1 182 ? -15.002 2.974 15.075 1.00 88.38 182 ALA A C 1
ATOM 1396 O O . ALA A 1 182 ? -16.217 2.773 15.062 1.00 88.38 182 ALA A O 1
ATOM 1397 N N . GLU A 1 183 ? -14.106 1.994 15.226 1.00 86.50 183 GLU A N 1
ATOM 1398 C CA . GLU A 1 183 ? -14.456 0.585 15.480 1.00 86.50 183 GLU A CA 1
ATOM 1399 C C . GLU A 1 183 ? -14.974 0.345 16.907 1.00 86.50 183 GLU A C 1
ATOM 1401 O O . GLU A 1 183 ? -15.722 -0.598 17.150 1.00 86.50 183 GLU A O 1
ATOM 1406 N N . GLN A 1 184 ? -14.590 1.198 17.860 1.00 80.25 184 GLN A N 1
ATOM 1407 C CA . GLN A 1 184 ? -14.981 1.087 19.271 1.00 80.25 184 GLN A CA 1
ATOM 1408 C C . GLN A 1 184 ? -16.220 1.919 19.631 1.00 80.25 184 GLN A C 1
ATOM 1410 O O . GLN A 1 184 ? -16.740 1.797 20.743 1.00 80.25 184 GLN A O 1
ATOM 1415 N N . ALA A 1 185 ? -16.696 2.776 18.724 1.00 73.94 185 ALA A N 1
ATOM 1416 C CA . ALA A 1 185 ? -17.886 3.580 18.954 1.00 73.94 185 ALA A CA 1
ATOM 1417 C C . ALA A 1 185 ? -19.127 2.670 19.082 1.00 73.94 185 ALA A C 1
ATOM 1419 O O . ALA A 1 185 ? -19.333 1.804 18.229 1.00 73.94 185 ALA A O 1
ATOM 1420 N N . PRO A 1 186 ? -19.972 2.844 20.120 1.00 54.16 186 PRO A N 1
ATOM 1421 C CA . PRO A 1 186 ? -21.182 2.045 20.272 1.00 54.16 186 PRO A CA 1
ATOM 1422 C C . PRO A 1 186 ? -22.073 2.207 19.036 1.00 54.16 186 PRO A C 1
ATOM 1424 O O . PRO A 1 186 ? -22.275 3.323 18.559 1.00 54.16 186 PRO A O 1
ATOM 1427 N N . ALA A 1 187 ? -22.601 1.088 18.534 1.00 49.75 187 ALA A N 1
ATOM 1428 C CA . ALA A 1 187 ? -23.474 1.009 17.365 1.00 49.75 187 ALA A CA 1
ATOM 1429 C C . ALA A 1 187 ? -24.843 1.669 17.635 1.00 49.75 187 ALA A C 1
ATOM 1431 O O . ALA A 1 187 ? -25.864 1.001 17.756 1.00 49.75 187 ALA A O 1
ATOM 1432 N N . GLY A 1 188 ? -24.869 2.989 17.803 1.00 42.31 188 GLY A N 1
ATOM 1433 C CA . GLY A 1 188 ? -26.089 3.777 17.905 1.00 42.31 188 GLY A CA 1
ATOM 1434 C C . GLY A 1 188 ? -26.478 4.318 16.535 1.00 42.31 188 GLY A C 1
ATOM 1435 O O . GLY A 1 188 ? -25.973 5.368 16.158 1.00 42.31 188 GLY A O 1
ATOM 1436 N N . ASP A 1 189 ? -27.334 3.594 15.807 1.00 38.78 189 ASP A N 1
ATOM 1437 C CA . ASP A 1 189 ? -28.211 4.007 14.683 1.00 38.78 189 ASP A CA 1
ATOM 1438 C C . ASP A 1 189 ? -27.694 4.998 13.607 1.00 38.78 189 ASP A C 1
ATOM 1440 O O . ASP A 1 189 ? -28.460 5.542 12.807 1.00 38.78 189 ASP A O 1
ATOM 1444 N N . ARG A 1 190 ? -26.383 5.225 13.511 1.00 40.22 190 ARG A N 1
ATOM 1445 C CA . ARG A 1 190 ? -25.739 6.032 12.469 1.00 40.22 190 ARG A CA 1
ATOM 1446 C C . ARG A 1 190 ? -24.408 5.401 12.073 1.00 40.22 190 ARG A C 1
ATOM 1448 O O . ARG A 1 190 ? -23.676 4.957 12.953 1.00 40.22 190 ARG A O 1
ATOM 1455 N N . PRO A 1 191 ? -24.044 5.412 10.777 1.00 42.91 191 PRO A N 1
ATOM 1456 C CA . PRO A 1 191 ? -22.713 4.988 10.365 1.00 42.91 191 PRO A CA 1
ATOM 1457 C C . PRO A 1 191 ? -21.669 5.859 11.074 1.00 42.91 191 PRO A C 1
ATOM 1459 O O . PRO A 1 191 ? -21.730 7.091 10.987 1.00 42.91 191 PRO A O 1
ATOM 1462 N N . SER A 1 192 ? -20.746 5.217 11.799 1.00 48.00 192 SER A N 1
ATOM 1463 C CA . SER A 1 192 ? -19.674 5.876 12.547 1.00 48.00 192 SER A CA 1
ATOM 1464 C C . SER A 1 192 ? -18.849 6.742 11.599 1.00 48.00 192 SER A C 1
ATOM 1466 O O . SER A 1 192 ? -18.036 6.235 10.821 1.00 48.00 192 SER A O 1
ATOM 1468 N N . LYS A 1 193 ? -19.087 8.056 11.640 1.00 54.97 193 LYS A N 1
ATOM 1469 C CA . LYS A 1 193 ? -18.292 9.039 10.904 1.00 54.97 193 LYS A CA 1
ATOM 1470 C C . LYS A 1 193 ? -16.884 9.049 11.488 1.00 54.97 193 LYS A C 1
ATOM 1472 O O . LYS A 1 193 ? -16.728 9.127 12.704 1.00 54.97 193 LYS A O 1
ATOM 1477 N N . LEU A 1 194 ? -15.875 8.999 10.624 1.00 61.38 194 LEU A N 1
ATOM 1478 C CA . LEU A 1 194 ? -14.497 9.268 11.020 1.00 61.38 194 LEU A CA 1
ATOM 1479 C C . LEU A 1 194 ? -14.425 10.740 11.446 1.00 61.38 194 LEU A C 1
ATOM 1481 O O . LEU A 1 194 ? -14.602 11.647 10.631 1.00 61.38 194 LEU A O 1
ATOM 1485 N N . THR A 1 195 ? -14.265 10.981 12.744 1.00 50.03 195 THR A N 1
ATOM 1486 C CA . THR A 1 195 ? -14.236 12.338 13.291 1.00 50.03 195 THR A CA 1
ATOM 1487 C C . THR A 1 195 ? -12.909 12.997 12.933 1.00 50.03 195 THR A C 1
ATOM 1489 O O . THR A 1 195 ? -11.853 12.583 13.406 1.00 50.03 195 THR A O 1
ATOM 1492 N N . VAL A 1 196 ? -12.956 14.050 12.117 1.00 46.25 196 VAL A N 1
ATOM 1493 C CA . VAL A 1 196 ? -11.808 14.934 11.892 1.00 46.25 196 VAL A CA 1
ATOM 1494 C C . VAL A 1 196 ? -11.672 15.830 13.119 1.00 46.25 196 VAL A C 1
ATOM 1496 O O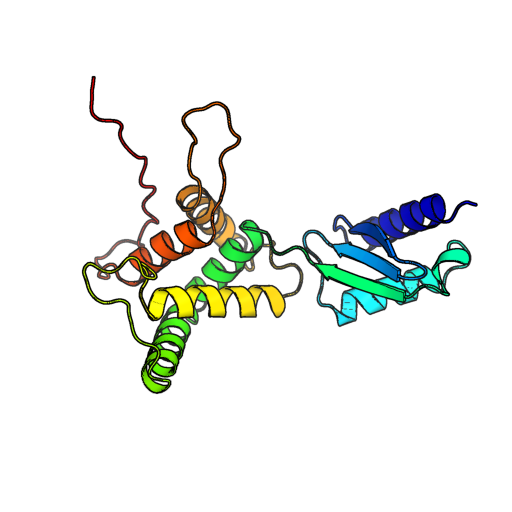 . VAL A 1 196 ? -12.433 16.783 13.291 1.00 46.25 196 VAL A O 1
ATOM 1499 N N . HIS A 1 197 ? -10.713 15.530 13.990 1.00 42.69 197 HIS A N 1
ATOM 1500 C CA . HIS A 1 197 ? -10.341 16.449 15.058 1.00 42.69 197 HIS A CA 1
ATOM 1501 C C . HIS A 1 197 ? -9.462 17.557 14.473 1.00 42.69 197 HIS A C 1
ATOM 1503 O O . HIS A 1 197 ? -8.242 17.434 14.410 1.00 42.69 197 HIS A O 1
ATOM 1509 N N . ARG A 1 198 ? -10.087 18.662 14.049 1.00 40.97 198 ARG A N 1
ATOM 1510 C CA . ARG A 1 198 ? -9.363 19.932 13.930 1.00 40.97 198 ARG A CA 1
ATOM 1511 C C . ARG A 1 198 ? -8.948 20.344 15.337 1.00 40.97 198 ARG A C 1
ATOM 1513 O O . ARG A 1 198 ? -9.802 20.470 16.212 1.00 40.97 198 ARG A O 1
ATOM 1520 N N . ALA A 1 199 ? -7.651 20.524 15.559 1.00 35.81 199 ALA A N 1
ATOM 1521 C CA . ALA A 1 199 ? -7.178 21.186 16.761 1.00 35.81 199 ALA A CA 1
ATOM 1522 C C . ALA A 1 199 ? -7.695 22.632 16.723 1.00 35.81 199 ALA A C 1
ATOM 1524 O O . ALA A 1 199 ? -7.241 23.433 15.911 1.00 35.81 199 ALA A O 1
ATOM 1525 N N . SER A 1 200 ? -8.694 22.942 17.550 1.00 37.97 200 SER A N 1
ATOM 1526 C CA . SER A 1 200 ? -9.037 24.327 17.856 1.00 37.97 200 SER A CA 1
ATOM 1527 C C . SER A 1 200 ? -7.902 24.908 18.687 1.00 37.97 200 SER A C 1
ATOM 1529 O O . SER A 1 200 ? -7.648 24.447 19.800 1.00 37.97 200 SER A O 1
ATOM 1531 N N . GLU A 1 201 ? -7.221 25.912 18.147 1.00 40.78 201 GLU A N 1
ATOM 1532 C CA . GLU A 1 201 ? -6.407 26.817 18.948 1.00 40.78 201 GLU A CA 1
ATOM 1533 C C . GLU A 1 201 ? -7.350 27.670 19.806 1.00 40.78 201 GLU A C 1
ATOM 1535 O O . GLU A 1 201 ? -7.981 28.612 19.329 1.00 40.78 201 GLU A O 1
ATOM 1540 N N . GLU A 1 202 ? -7.476 27.322 21.085 1.00 41.06 202 GLU A N 1
ATOM 1541 C CA . GLU A 1 202 ? -7.862 28.287 22.109 1.00 41.06 202 GLU A CA 1
ATOM 1542 C C . GLU A 1 202 ? -6.616 29.065 22.546 1.00 41.06 202 GLU A C 1
ATOM 1544 O O . GLU A 1 202 ? -5.691 28.505 23.135 1.00 41.06 202 GLU A O 1
ATOM 1549 N N . GLY A 1 203 ? -6.642 30.378 22.312 1.00 41.41 203 GLY A N 1
ATOM 1550 C CA . GLY A 1 203 ? -5.980 31.352 23.177 1.00 41.41 203 GLY A CA 1
ATOM 1551 C C . GLY A 1 203 ? -4.835 32.153 22.559 1.00 41.41 203 GLY A C 1
ATOM 1552 O O . GLY A 1 203 ? -3.668 31.825 22.767 1.00 41.41 203 GLY A O 1
ATOM 1553 N N . ARG A 1 204 ? -5.160 33.315 21.981 1.00 35.62 204 ARG A N 1
ATOM 1554 C CA . ARG A 1 204 ? -5.018 34.619 22.662 1.00 35.62 204 ARG A CA 1
ATOM 1555 C C . ARG A 1 204 ? -5.720 35.738 21.906 1.00 35.62 204 ARG A C 1
ATOM 1557 O O . ARG A 1 204 ? -5.622 35.758 20.663 1.00 35.62 204 ARG A O 1
#

Foldseek 3Di:
DDLVVLQVVLQVQLCVVFVWRWHWADDDDLEIEIETAQAFAQVVQVVSSVVSLVDPRNVSNVPGHYHYYYDDDLLLLLQLLLVCVVVVNQVVQLVVQLVVCVVVVVDDDDPPDPDDPDHSSLVSNVVVSVVSSNVGRRSNDRPDPVCVVSSVQLQLQQWDDDPPPDPIDGDSSSSSVQSVVQVPDPPDPDRRRSDNDDPDDDDD

Nearest PDB structures (foldseek):
  8a3v-assembly1_C  TM=3.777E-01  e=3.560E-01  Vibrio cholerae
  8zsb-assembly1_B  TM=4.278E-01  e=2.951E+00  Homo sapiens
  5v93-assembly1_c  TM=3.444E-01  e=1.326E+00  Mycobacterium tuberculosis

Mean predicted aligned error: 8.85 Å

Solvent-accessible surface area (backbone atoms only — not comparable to full-atom values): 11641 Å² total; per-residue (Å²): 132,57,63,71,56,34,40,51,51,49,19,49,51,54,16,70,76,65,78,32,61,37,49,62,42,84,71,54,95,62,34,30,38,36,39,20,53,50,34,60,40,68,70,55,49,50,49,55,50,50,58,59,44,70,42,89,81,32,65,84,57,58,86,38,52,68,48,78,46,62,54,83,48,64,55,16,45,30,22,38,43,48,46,33,49,76,71,62,50,42,67,59,47,19,53,51,40,22,50,53,42,55,74,71,64,61,75,76,58,56,94,92,54,101,49,71,95,65,56,56,44,54,54,19,43,55,50,53,31,50,52,46,42,68,75,34,57,32,28,50,53,56,85,43,83,82,43,47,67,55,27,53,46,39,48,56,42,11,47,45,82,50,96,72,95,46,78,67,48,71,35,65,71,41,27,50,51,47,50,53,52,43,73,66,50,79,91,66,98,57,84,72,66,72,72,68,80,73,83,76,85,82,85,133

Secondary structure (DSSP, 8-state):
--HHHHHHHHHHHHHHHHTS-EEEEEEETTEEEEEESS---HHHHHHHHHHHHHSTT-HHHHTSEEEEEE---HHHHHHHHHHHHHTT-HHHHHHHHHHHHHHTT-PPPPTTSSS--S-HHHHHHHHHHHHHHHHSSSTTS-SSGGGHHHHHHHHHHTEEEETTTEEEEE-HHHHHHHHHHHHHS---SS--------------

Radius of gyration: 21.15 Å; Cα contacts (8 Å, |Δi|>4): 271; chains: 1; bounding box: 56×49×62 Å

Sequence (204 aa):
MSRSRQAALLSRHLSEVTDVEVGLYYDTGARWIAMWADGPLQEEMRAHLGAALAGHHCVDMRDREIDCHRSTSQRAWAARAIASRREGTLGPAIAEGAAHRRSLGVGMPRPGVHGPKHTHEYYALLRHVDDLCRGTAYPERASAPEDEPLIGQLLAAGTRDHANNSRPTVSEYDMATALLAAEQAPAGDRPSKLTVHRASEEGR